Protein AF-A0A067CR88-F1 (afdb_monomer_lite)

Structure (mmCIF, N/CA/C/O backbone):
data_AF-A0A067CR88-F1
#
_entry.id   AF-A0A067CR88-F1
#
loop_
_atom_site.group_PDB
_atom_site.id
_atom_site.type_symbol
_atom_site.label_atom_id
_atom_site.label_alt_id
_atom_site.label_comp_id
_atom_site.label_asym_id
_atom_site.label_entity_id
_atom_site.label_seq_id
_atom_site.pdbx_PDB_ins_code
_atom_site.Cartn_x
_atom_site.Cartn_y
_atom_site.Cartn_z
_atom_site.occupancy
_atom_site.B_iso_or_equiv
_atom_site.auth_seq_id
_atom_site.auth_comp_id
_atom_site.auth_asym_id
_atom_site.auth_atom_id
_atom_site.pdbx_PDB_model_num
ATOM 1 N N . MET A 1 1 ? -15.399 19.786 8.538 1.00 82.38 1 MET A N 1
ATOM 2 C CA . MET A 1 1 ? -15.848 19.002 9.714 1.00 82.38 1 MET A CA 1
ATOM 3 C C . MET A 1 1 ? -14.745 18.060 10.204 1.00 82.38 1 MET A C 1
ATOM 5 O O . MET A 1 1 ? -14.072 17.466 9.376 1.00 82.38 1 MET A O 1
ATOM 9 N N . LYS A 1 2 ? -14.543 17.910 11.525 1.00 93.56 2 LYS A N 1
ATOM 10 C CA . LYS A 1 2 ? -13.594 16.933 12.103 1.00 93.56 2 LYS A CA 1
ATOM 11 C C . LYS A 1 2 ? -14.358 15.818 12.818 1.00 93.56 2 LYS A C 1
ATOM 13 O O . LYS A 1 2 ? -15.233 16.127 13.623 1.00 93.56 2 LYS A O 1
ATOM 18 N N . LEU A 1 3 ? -14.019 14.560 12.551 1.00 96.50 3 LEU A N 1
ATOM 19 C CA . LEU A 1 3 ? -14.626 13.385 13.176 1.00 96.50 3 LEU A CA 1
ATOM 20 C C . LEU A 1 3 ? -13.555 12.577 13.913 1.00 96.50 3 LEU A C 1
ATOM 22 O O . LEU A 1 3 ? -12.506 12.280 13.349 1.00 96.50 3 LEU A O 1
ATOM 26 N N . HIS A 1 4 ? -13.825 12.202 15.160 1.00 97.19 4 HIS A N 1
ATOM 27 C CA . HIS A 1 4 ? -12.929 11.371 15.958 1.00 97.19 4 HIS A CA 1
ATOM 28 C C . HIS A 1 4 ? -13.718 10.243 16.621 1.00 97.19 4 HIS A C 1
ATOM 30 O O . HIS A 1 4 ? -14.692 10.505 17.327 1.00 97.19 4 HIS A O 1
ATOM 36 N N . LEU A 1 5 ? -13.293 9.000 16.395 1.00 96.88 5 LEU A N 1
ATOM 37 C CA . LEU A 1 5 ? -13.849 7.807 17.028 1.00 96.88 5 LEU A CA 1
ATOM 38 C C . LEU A 1 5 ? -12.712 7.029 17.686 1.00 96.88 5 LEU A C 1
ATOM 40 O O . LEU A 1 5 ? -11.751 6.641 17.023 1.00 96.88 5 LEU A O 1
ATOM 44 N N . SER A 1 6 ? -12.831 6.767 18.982 1.00 97.38 6 SER A N 1
ATOM 45 C CA . SER A 1 6 ? -11.833 6.001 19.720 1.00 97.38 6 SER A CA 1
ATOM 46 C C . SER A 1 6 ? -12.465 5.001 20.677 1.00 97.38 6 SER A C 1
ATOM 48 O O . SER A 1 6 ? -13.531 5.224 21.250 1.00 97.38 6 SER A O 1
ATOM 50 N N . THR A 1 7 ? -11.797 3.865 20.832 1.00 95.12 7 THR A N 1
ATOM 51 C CA . THR A 1 7 ? -12.107 2.842 21.825 1.00 95.12 7 THR A CA 1
ATOM 52 C C . THR A 1 7 ? -10.810 2.229 22.336 1.00 95.12 7 THR A C 1
ATOM 54 O O . THR A 1 7 ? -9.860 2.038 21.580 1.00 95.12 7 THR A O 1
ATOM 57 N N . ASN A 1 8 ? -10.759 1.934 23.635 1.00 85.31 8 ASN A N 1
ATOM 58 C CA . ASN A 1 8 ? -9.546 1.420 24.275 1.00 85.31 8 ASN A CA 1
ATOM 59 C C . ASN A 1 8 ? -9.320 -0.062 23.961 1.00 85.31 8 ASN A C 1
ATOM 61 O O . ASN A 1 8 ? -8.198 -0.477 23.692 1.00 85.31 8 ASN A O 1
ATOM 65 N N . ASP A 1 9 ? -10.401 -0.841 23.978 1.00 85.31 9 ASP A N 1
ATOM 66 C CA . ASP A 1 9 ? -10.347 -2.305 23.912 1.00 85.31 9 ASP A CA 1
ATOM 67 C C . ASP A 1 9 ? -11.342 -2.897 22.905 1.00 85.31 9 ASP A C 1
ATOM 69 O O . ASP A 1 9 ? -11.508 -4.111 22.827 1.00 85.31 9 ASP A O 1
ATOM 73 N N . GLY A 1 10 ? -12.031 -2.036 22.152 1.00 91.75 10 GLY A N 1
ATOM 74 C CA . GLY A 1 10 ? -13.109 -2.430 21.257 1.00 91.75 10 GLY A CA 1
ATOM 75 C C . GLY A 1 10 ? -12.746 -2.413 19.777 1.00 91.75 10 GLY A C 1
ATOM 76 O O . GLY A 1 10 ? -11.608 -2.169 19.370 1.00 91.75 10 GLY A O 1
ATOM 77 N N . VAL A 1 11 ? -13.790 -2.637 18.984 1.00 95.94 11 VAL A N 1
ATOM 78 C CA . VAL A 1 11 ? -13.774 -2.616 17.523 1.00 95.94 11 VAL A CA 1
ATOM 79 C C . VAL A 1 11 ? -14.564 -1.403 17.045 1.00 95.94 11 VAL A C 1
ATOM 81 O O . VAL A 1 11 ? -15.662 -1.149 17.545 1.00 95.94 11 VAL A O 1
ATOM 84 N N . ILE A 1 12 ? -14.046 -0.676 16.058 1.00 98.00 12 ILE A N 1
ATOM 85 C CA . ILE A 1 12 ? -14.832 0.319 15.320 1.00 98.00 12 ILE A CA 1
ATOM 86 C C . ILE A 1 12 ? -15.346 -0.341 14.045 1.00 98.00 12 ILE A C 1
ATOM 88 O O . ILE A 1 12 ? -14.558 -0.750 13.194 1.00 98.00 12 ILE A O 1
ATOM 92 N N . ARG A 1 13 ? -16.673 -0.428 13.903 1.00 98.06 13 ARG A N 1
ATOM 93 C CA . ARG A 1 13 ? -17.331 -0.940 12.695 1.00 98.06 13 ARG A CA 1
ATOM 94 C C . ARG A 1 13 ? -18.117 0.159 12.005 1.00 98.06 13 ARG A C 1
ATOM 96 O O . ARG A 1 13 ? -19.051 0.715 12.578 1.00 98.06 13 ARG A O 1
ATOM 103 N N . VAL A 1 14 ? -17.768 0.436 10.755 1.00 97.12 14 VAL A N 1
ATOM 104 C CA . VAL A 1 14 ? -18.463 1.398 9.898 1.00 97.12 14 VAL A CA 1
ATOM 105 C C . VAL A 1 14 ? -18.965 0.668 8.667 1.00 97.12 14 VAL A C 1
ATOM 107 O O . VAL A 1 14 ? -18.225 0.383 7.728 1.00 97.12 14 VAL A O 1
ATOM 110 N N . HIS A 1 15 ? -20.267 0.403 8.651 1.00 95.50 15 HIS A N 1
ATOM 111 C CA . HIS A 1 15 ? -20.894 -0.389 7.596 1.00 95.50 15 HIS A CA 1
ATOM 112 C C . HIS A 1 15 ? -21.037 0.333 6.254 1.00 95.50 15 HIS A C 1
ATOM 114 O O . HIS A 1 15 ? -21.317 -0.329 5.253 1.00 95.50 15 HIS A O 1
ATOM 120 N N . ASN A 1 16 ? -20.892 1.662 6.206 1.00 95.00 16 ASN A N 1
ATOM 12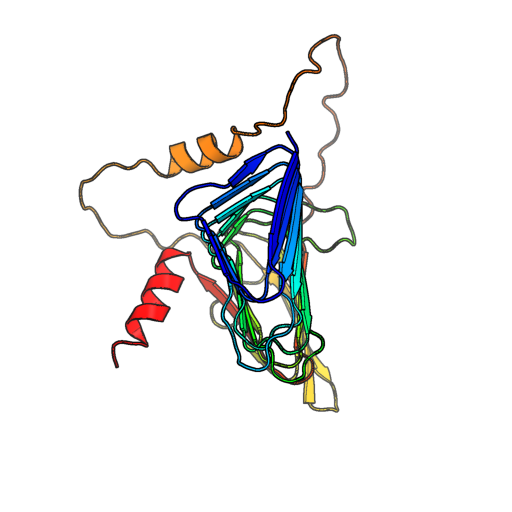1 C CA . ASN A 1 16 ? -21.125 2.414 4.975 1.00 95.00 16 ASN A CA 1
ATOM 122 C C . ASN A 1 16 ? -20.047 3.452 4.655 1.00 95.00 16 ASN A C 1
ATOM 124 O O . ASN A 1 16 ? -19.242 3.209 3.761 1.00 95.00 16 ASN A O 1
ATOM 128 N N . LEU A 1 17 ? -20.041 4.583 5.362 1.00 96.12 17 LEU A N 1
ATOM 129 C CA . LEU A 1 17 ? -19.188 5.729 5.059 1.00 96.12 17 LEU A CA 1
ATOM 130 C C . LEU A 1 17 ? -18.859 6.501 6.341 1.00 96.12 17 LEU A C 1
ATOM 132 O O . LEU A 1 17 ? -19.756 6.761 7.143 1.00 96.12 17 LEU A O 1
ATOM 136 N N . LEU A 1 18 ? -17.595 6.886 6.497 1.00 96.38 18 LEU A N 1
ATOM 137 C CA . LEU A 1 18 ? -17.185 8.008 7.337 1.00 96.38 18 LEU A CA 1
ATOM 138 C C . LEU A 1 18 ? -16.791 9.172 6.433 1.00 96.38 18 LEU A C 1
ATOM 140 O O . LEU A 1 18 ? -15.944 8.998 5.558 1.00 96.38 18 LEU A O 1
ATOM 144 N N . GLU A 1 19 ? -17.377 10.341 6.669 1.00 96.44 19 GLU A N 1
ATOM 145 C CA . GLU A 1 19 ? -17.137 11.543 5.874 1.00 96.44 19 GLU A CA 1
ATOM 146 C C . GLU A 1 19 ? -16.752 12.726 6.768 1.00 96.44 19 GLU A C 1
ATOM 148 O O . GLU A 1 19 ? -17.344 12.930 7.830 1.00 96.44 19 GLU A O 1
ATOM 153 N N . GLY A 1 20 ? -15.763 13.510 6.341 1.00 93.31 20 GLY A N 1
ATOM 154 C CA . GLY A 1 20 ? -15.391 14.784 6.959 1.00 93.31 20 GLY A CA 1
ATOM 155 C C . GLY A 1 20 ? -13.987 15.234 6.561 1.00 93.31 20 GLY A C 1
ATOM 156 O O . GLY A 1 20 ? -13.171 14.419 6.164 1.00 93.31 20 GLY A O 1
ATOM 157 N N . ASP A 1 21 ? -13.667 16.522 6.682 1.00 95.50 21 ASP A N 1
ATOM 158 C CA . ASP A 1 21 ? -12.357 17.073 6.294 1.00 95.50 21 ASP A CA 1
ATOM 159 C C . ASP A 1 21 ? -11.190 16.342 6.970 1.00 95.50 21 ASP A C 1
ATOM 161 O O . ASP A 1 21 ? -10.176 16.079 6.330 1.00 95.50 21 ASP A O 1
ATOM 165 N N . ALA A 1 22 ? -11.329 16.010 8.256 1.00 97.56 22 ALA A N 1
ATOM 166 C CA . ALA A 1 22 ? -10.347 15.219 8.989 1.00 97.56 22 ALA A CA 1
ATOM 167 C C . ALA A 1 22 ? -11.032 14.118 9.802 1.00 97.56 22 ALA A C 1
ATOM 169 O O . ALA A 1 22 ? -11.915 14.407 10.615 1.00 97.56 22 ALA A O 1
ATOM 170 N N . ILE A 1 23 ? -10.603 12.874 9.602 1.00 98.44 23 ILE A N 1
ATOM 171 C CA . ILE A 1 23 ? -11.096 11.688 10.303 1.00 98.44 23 ILE A CA 1
ATOM 172 C C . ILE A 1 23 ? -9.966 11.103 11.146 1.00 98.44 23 ILE A C 1
ATOM 174 O O . ILE A 1 23 ? -8.870 10.889 10.645 1.00 98.44 23 ILE A O 1
ATOM 178 N N . SER A 1 24 ? -10.242 10.817 12.416 1.00 98.38 24 SER A N 1
ATOM 179 C CA . SER A 1 24 ? -9.317 10.133 13.319 1.00 98.38 24 SER A CA 1
ATOM 180 C C . SER A 1 24 ? -9.984 8.900 13.928 1.00 9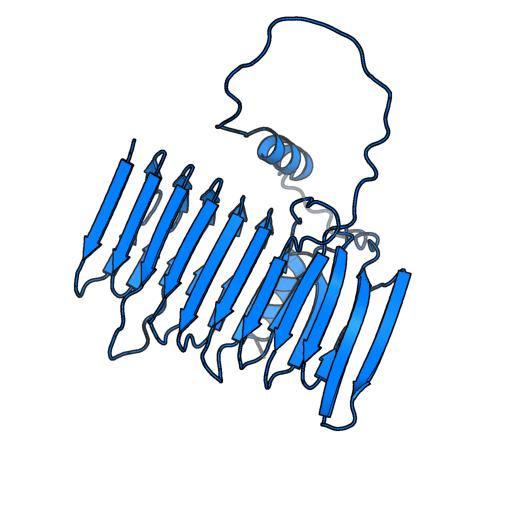8.38 24 SER A C 1
ATOM 182 O O . SER A 1 24 ? -11.054 9.013 14.532 1.00 98.38 24 SER A O 1
ATOM 184 N N . LEU A 1 25 ? -9.370 7.727 13.764 1.00 98.38 25 LEU A N 1
ATOM 185 C CA . LEU A 1 25 ? -9.858 6.448 14.288 1.00 98.38 25 LEU A CA 1
ATOM 186 C C . LEU A 1 25 ? -8.806 5.806 15.190 1.00 98.38 25 LEU A C 1
ATOM 188 O O . LEU A 1 25 ? -7.648 5.715 14.802 1.00 98.38 25 LEU A O 1
ATOM 192 N N . SER A 1 26 ? -9.199 5.309 16.365 1.00 98.00 26 SER A N 1
ATOM 193 C CA . SER A 1 26 ? -8.297 4.549 17.242 1.00 98.00 26 SER A CA 1
ATOM 194 C C . SER A 1 26 ? -9.005 3.363 17.894 1.00 98.00 26 SER A C 1
ATOM 196 O O . SER A 1 26 ? -9.938 3.562 18.669 1.00 98.00 26 SER A O 1
ATOM 198 N N . ALA A 1 27 ? -8.569 2.135 17.615 1.00 97.50 27 ALA A N 1
ATOM 199 C CA . ALA A 1 27 ? -9.167 0.910 18.162 1.00 97.50 27 ALA A CA 1
ATOM 200 C C . ALA A 1 27 ? -8.204 -0.283 18.073 1.00 97.50 27 ALA A C 1
ATOM 202 O O . ALA A 1 27 ? -7.219 -0.214 17.347 1.00 97.50 27 ALA A O 1
ATOM 203 N N . LYS A 1 28 ? -8.524 -1.408 18.729 1.00 96.12 28 LYS A N 1
ATOM 204 C CA . LYS A 1 28 ? -7.790 -2.677 18.527 1.00 96.12 28 LYS A CA 1
ATOM 205 C C . LYS A 1 28 ? -8.043 -3.296 17.157 1.00 96.12 28 LYS A C 1
ATOM 207 O O . LYS A 1 28 ? -7.223 -4.049 16.648 1.00 96.12 28 LYS A O 1
ATOM 212 N N . GLN A 1 29 ? -9.214 -3.015 16.598 1.00 97.06 29 GLN A N 1
ATOM 213 C CA . GLN A 1 29 ? -9.635 -3.509 15.300 1.00 97.06 29 GLN A CA 1
ATOM 214 C C . GLN A 1 29 ? -10.548 -2.473 14.646 1.00 97.06 29 GLN A C 1
ATOM 216 O O . GLN A 1 29 ? -11.429 -1.901 15.299 1.00 97.06 29 GLN A O 1
ATOM 221 N N . ILE A 1 30 ? -10.348 -2.232 13.355 1.00 98.12 30 ILE A N 1
ATOM 222 C CA . ILE A 1 30 ? -11.177 -1.315 12.577 1.00 98.12 30 ILE A CA 1
ATOM 223 C C . ILE A 1 30 ? -11.679 -2.049 11.341 1.00 98.12 30 ILE A C 1
ATOM 225 O O . ILE A 1 30 ? -10.899 -2.589 10.567 1.00 98.12 30 ILE A O 1
ATOM 229 N N . GLU A 1 31 ? -12.993 -2.049 11.148 1.00 98.31 31 GLU A N 1
ATOM 230 C CA . GLU A 1 31 ? -13.651 -2.546 9.943 1.00 98.31 31 GLU A CA 1
ATOM 231 C C . GLU A 1 31 ? -14.463 -1.393 9.352 1.00 98.31 31 GLU A C 1
ATOM 233 O O . GLU A 1 31 ? -15.561 -1.073 9.816 1.00 98.31 31 GLU A O 1
ATOM 238 N N . CYS A 1 32 ? -13.915 -0.723 8.344 1.00 98.19 32 CYS A N 1
ATOM 239 C CA . CYS A 1 32 ? -14.534 0.448 7.744 1.00 98.19 32 CYS A CA 1
ATOM 240 C C . CYS A 1 32 ? -14.795 0.221 6.261 1.00 98.19 32 CYS A C 1
ATOM 242 O O . CYS A 1 32 ? -13.878 -0.015 5.484 1.00 98.19 32 CYS A O 1
ATOM 244 N N . LYS A 1 33 ? -16.050 0.322 5.819 1.00 97.81 33 LYS A N 1
ATOM 245 C CA . LYS A 1 33 ? -16.363 0.115 4.403 1.00 97.81 33 LYS A CA 1
ATOM 246 C C . LYS A 1 33 ? -15.796 1.225 3.516 1.00 97.81 33 LYS A C 1
ATOM 248 O O . LYS A 1 33 ? -15.229 0.908 2.475 1.00 97.81 33 LYS A O 1
ATOM 253 N N . LYS A 1 34 ? -15.961 2.499 3.893 1.00 97.75 34 LYS A N 1
ATOM 254 C CA . LYS A 1 34 ? -15.449 3.650 3.131 1.00 97.75 34 LYS A CA 1
ATOM 255 C C . LYS A 1 34 ? -15.064 4.814 4.036 1.00 97.75 34 LYS A C 1
ATOM 257 O O . LYS A 1 34 ? -15.811 5.149 4.954 1.00 97.75 34 LYS A O 1
ATOM 262 N N . ILE A 1 35 ? -13.953 5.465 3.708 1.00 98.06 35 ILE A N 1
ATOM 263 C CA . ILE A 1 35 ? -13.532 6.751 4.275 1.00 98.06 35 ILE A CA 1
ATOM 264 C C . ILE A 1 35 ? -13.506 7.776 3.145 1.00 98.06 35 ILE A C 1
ATOM 266 O O . ILE A 1 35 ? -12.930 7.505 2.094 1.00 98.06 35 ILE A O 1
ATOM 270 N N . MET A 1 36 ? -14.117 8.937 3.367 1.00 97.94 36 MET A N 1
ATOM 271 C CA . MET A 1 36 ? -14.023 10.100 2.490 1.00 97.94 36 MET A CA 1
ATOM 272 C C . MET A 1 36 ? -13.577 11.301 3.320 1.00 97.94 36 MET A C 1
ATOM 274 O O . MET A 1 36 ? -14.334 11.809 4.147 1.00 97.94 36 MET A O 1
ATOM 278 N N . ALA A 1 37 ? -12.330 11.726 3.141 1.00 96.81 37 ALA A N 1
ATOM 279 C CA . ALA A 1 37 ? -11.760 12.819 3.919 1.00 96.81 37 ALA A CA 1
ATOM 280 C C . ALA A 1 37 ? -10.762 13.642 3.120 1.00 96.81 37 ALA A C 1
ATOM 282 O O . ALA A 1 37 ? -10.317 13.226 2.060 1.00 96.81 37 ALA A O 1
ATOM 283 N N . LYS A 1 38 ? -10.336 14.789 3.650 1.00 95.81 38 LYS A N 1
ATOM 284 C CA . LYS A 1 38 ? -9.066 15.370 3.198 1.00 95.81 38 LYS A CA 1
ATOM 285 C C . LYS A 1 38 ? -7.912 14.622 3.863 1.00 95.81 3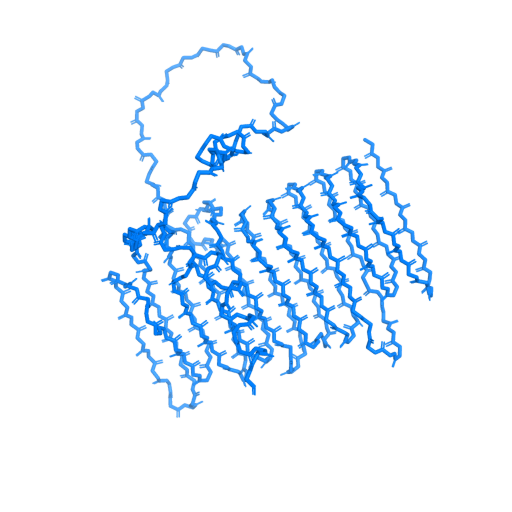8 LYS A C 1
ATOM 287 O O . LYS A 1 38 ? -6.996 14.174 3.185 1.00 95.81 38 LYS A O 1
ATOM 292 N N . PHE A 1 39 ? -8.021 14.426 5.175 1.00 97.75 39 PHE A N 1
ATOM 293 C CA . PHE A 1 39 ? -7.020 13.757 5.997 1.00 97.75 39 PHE A CA 1
ATOM 294 C C . PHE A 1 39 ? -7.641 12.619 6.806 1.00 97.75 39 PHE A C 1
ATOM 296 O O . PHE A 1 39 ? -8.681 12.806 7.440 1.00 97.75 39 PHE A O 1
ATOM 303 N N . ALA A 1 40 ? -6.993 11.458 6.825 1.00 98.44 40 ALA A N 1
ATOM 304 C CA . ALA A 1 40 ? -7.361 10.352 7.701 1.00 98.44 40 ALA A CA 1
ATOM 305 C C . ALA A 1 40 ? -6.163 9.918 8.554 1.00 98.44 40 ALA A C 1
ATOM 307 O O . ALA A 1 40 ? -5.087 9.666 8.026 1.00 98.44 40 ALA A O 1
ATOM 308 N N . ASP A 1 41 ? -6.361 9.818 9.862 1.00 98.56 41 ASP A N 1
ATOM 309 C CA . ASP A 1 41 ? -5.373 9.319 10.818 1.00 98.56 41 ASP A CA 1
ATOM 310 C C . ASP A 1 41 ? -5.955 8.102 11.541 1.00 98.56 41 ASP A C 1
ATOM 312 O O . ASP A 1 41 ? -7.001 8.177 12.193 1.00 98.56 41 ASP A O 1
ATOM 316 N N . VAL A 1 42 ? -5.321 6.951 11.373 1.00 98.44 42 VAL A N 1
ATOM 317 C CA . VAL A 1 42 ? -5.812 5.667 11.860 1.00 98.44 42 VAL A CA 1
ATOM 318 C C . VAL A 1 42 ? -4.762 5.048 12.764 1.00 98.44 42 VAL A C 1
ATOM 320 O O . VAL A 1 42 ? -3.639 4.792 12.347 1.00 98.44 42 VAL A O 1
ATOM 323 N N . LYS A 1 43 ? -5.158 4.723 13.993 1.00 98.12 43 LYS A N 1
ATOM 324 C CA . LYS A 1 43 ? -4.321 4.032 14.968 1.00 98.12 43 LYS A CA 1
ATOM 325 C C . LYS A 1 43 ? -4.927 2.685 15.349 1.00 98.12 43 LYS A C 1
ATOM 327 O O . LYS A 1 43 ? -5.940 2.621 16.045 1.00 98.12 43 LYS A O 1
ATOM 332 N N . ILE A 1 44 ? -4.285 1.604 14.927 1.00 96.94 44 ILE A N 1
ATOM 333 C CA . ILE A 1 44 ? -4.648 0.241 15.309 1.00 96.94 44 ILE A CA 1
ATOM 334 C C . ILE A 1 44 ? -3.764 -0.165 16.488 1.00 96.94 44 ILE A C 1
ATOM 336 O O . ILE A 1 44 ? -2.542 -0.269 16.376 1.00 96.94 44 ILE A O 1
ATOM 340 N N . THR A 1 45 ? -4.380 -0.324 17.655 1.00 94.56 45 THR A N 1
ATOM 341 C CA . THR A 1 45 ? -3.674 -0.583 18.910 1.00 94.56 45 THR A CA 1
ATOM 342 C C . THR A 1 45 ? -3.387 -2.065 19.111 1.00 94.56 45 THR A C 1
ATOM 344 O O . THR A 1 45 ? -4.021 -2.944 18.529 1.00 94.56 45 THR A O 1
ATOM 347 N N . LYS A 1 46 ? -2.408 -2.346 19.975 1.00 91.88 46 LYS A N 1
ATOM 348 C CA . LYS A 1 46 ? -1.939 -3.702 20.238 1.00 91.88 46 LYS A CA 1
ATOM 349 C C . LYS A 1 46 ? -3.057 -4.556 20.829 1.00 91.88 46 LYS A C 1
ATOM 351 O O . LYS A 1 46 ? -3.765 -4.146 21.751 1.00 91.88 46 LYS A O 1
ATOM 356 N N . SER A 1 47 ? -3.146 -5.787 20.346 1.00 89.81 47 SER A N 1
ATOM 357 C CA . SER A 1 47 ? -4.032 -6.820 20.866 1.00 89.81 47 SER A CA 1
ATOM 358 C C . SER A 1 47 ? -3.206 -8.058 21.236 1.00 89.81 47 SER A C 1
ATOM 360 O O . SER A 1 47 ? -2.237 -8.361 20.544 1.00 89.81 47 SER A O 1
ATOM 362 N N . PRO A 1 48 ? -3.549 -8.781 22.320 1.00 87.94 48 PRO A N 1
ATOM 363 C CA . PRO A 1 48 ? -2.897 -10.052 22.652 1.00 87.94 48 PRO A CA 1
ATOM 364 C C . PRO A 1 48 ? -3.213 -11.163 21.640 1.00 87.94 48 PRO A C 1
ATOM 366 O O . PRO A 1 48 ? -2.522 -12.174 21.599 1.00 87.94 48 PRO A O 1
ATOM 369 N N . VAL A 1 49 ? -4.269 -10.982 20.845 1.00 90.38 49 VAL A N 1
ATOM 370 C CA . VAL A 1 49 ? -4.680 -11.883 19.767 1.00 90.38 49 VAL A CA 1
ATOM 371 C C . VAL A 1 49 ? -4.524 -11.142 18.444 1.00 90.38 49 VAL A C 1
ATOM 373 O O . VAL A 1 49 ? -4.830 -9.949 18.383 1.00 90.38 49 VAL A O 1
ATOM 376 N N . ALA A 1 50 ? -4.090 -11.839 17.395 1.00 92.19 50 ALA A N 1
ATOM 377 C CA . ALA A 1 50 ? -4.057 -11.291 16.044 1.00 92.19 50 ALA A CA 1
ATOM 378 C C . ALA A 1 50 ? -5.477 -10.894 15.603 1.00 92.19 50 ALA A C 1
ATOM 380 O O . ALA A 1 50 ? -6.390 -11.722 15.612 1.00 92.19 50 ALA A O 1
ATOM 381 N N . LEU A 1 51 ? -5.667 -9.617 15.265 1.00 94.69 51 LEU A N 1
ATOM 382 C CA . LEU A 1 51 ? -6.947 -9.062 14.825 1.00 94.69 51 LEU A CA 1
ATOM 383 C C . LEU A 1 51 ? -6.766 -8.355 13.489 1.00 94.69 51 LEU A C 1
ATOM 385 O O . LEU A 1 51 ? -5.945 -7.447 13.368 1.00 94.69 51 LEU A O 1
ATOM 389 N N . ASP A 1 52 ? -7.577 -8.748 12.513 1.00 96.94 52 ASP A N 1
ATOM 390 C CA . ASP A 1 52 ? -7.529 -8.173 11.176 1.00 96.94 52 ASP A CA 1
ATOM 391 C C . ASP A 1 52 ? -8.296 -6.852 11.123 1.00 96.94 52 ASP A C 1
ATOM 393 O O . ASP A 1 52 ? -9.461 -6.774 11.525 1.00 96.94 52 ASP A O 1
ATOM 397 N N . SER A 1 53 ? -7.669 -5.823 10.558 1.00 98.06 53 SER A N 1
ATOM 398 C CA . SER A 1 53 ? -8.321 -4.548 10.261 1.00 98.06 53 SER A CA 1
ATOM 399 C C . SER A 1 53 ? -8.491 -4.366 8.761 1.00 98.06 53 SER A C 1
ATOM 401 O O . SER A 1 53 ? -7.660 -4.792 7.956 1.00 98.06 53 SER A O 1
ATOM 403 N N . SER A 1 54 ? -9.594 -3.736 8.367 1.00 98.31 54 SER A N 1
ATOM 404 C CA . SER A 1 54 ? -9.924 -3.552 6.961 1.00 98.31 54 SER A CA 1
ATOM 405 C C . SER A 1 54 ? -10.587 -2.216 6.652 1.00 98.31 54 SER A C 1
ATOM 407 O O . SER A 1 54 ? -11.421 -1.709 7.404 1.00 98.31 54 SER A O 1
ATOM 409 N N . PHE A 1 55 ? -10.236 -1.690 5.483 1.00 98.50 55 PHE A N 1
ATOM 410 C CA . PHE A 1 55 ? -10.785 -0.495 4.865 1.00 98.50 55 PHE A CA 1
ATOM 411 C C . PHE A 1 55 ? -11.237 -0.864 3.456 1.00 98.50 55 PHE A C 1
ATOM 413 O O . PHE A 1 55 ? -10.415 -1.232 2.628 1.00 98.50 55 PHE A O 1
ATOM 420 N N . GLY A 1 56 ? -12.533 -0.809 3.155 1.00 97.94 56 GLY A N 1
ATOM 421 C CA . GLY A 1 56 ? -13.030 -1.187 1.828 1.00 97.94 56 GLY A CA 1
ATOM 422 C C . GLY A 1 56 ? -12.548 -0.230 0.734 1.00 97.94 56 GLY A C 1
ATOM 423 O O . GLY A 1 56 ? -12.058 -0.677 -0.298 1.00 97.94 56 GLY A O 1
ATOM 424 N N . ALA A 1 57 ? -12.646 1.078 0.971 1.00 97.38 57 ALA A N 1
ATOM 425 C CA . ALA A 1 57 ? -12.043 2.107 0.129 1.00 97.38 57 ALA A CA 1
ATOM 426 C C . ALA A 1 57 ? -11.697 3.364 0.939 1.00 97.38 57 ALA A C 1
ATOM 428 O O . ALA A 1 57 ? -12.420 3.732 1.870 1.00 97.38 57 ALA A O 1
ATOM 429 N N . MET A 1 58 ? -10.622 4.043 0.559 1.00 98.25 58 MET A N 1
ATOM 430 C CA . MET A 1 58 ? -10.182 5.306 1.140 1.00 98.25 58 MET A CA 1
ATOM 431 C C . MET A 1 58 ? -10.084 6.345 0.024 1.00 98.25 58 MET A C 1
ATOM 433 O O . MET A 1 58 ? -9.293 6.195 -0.901 1.00 98.25 58 MET A O 1
ATOM 437 N N . TYR A 1 59 ? -10.919 7.375 0.102 1.00 97.50 59 TYR A N 1
ATOM 438 C CA . TYR A 1 59 ? -10.900 8.535 -0.785 1.00 97.50 59 TYR A CA 1
ATOM 439 C C . TYR A 1 59 ? -10.385 9.712 0.033 1.00 97.50 59 TYR A C 1
ATOM 441 O O . TYR A 1 59 ? -11.130 10.308 0.815 1.00 97.50 59 TYR A O 1
ATOM 449 N N . VAL A 1 60 ? -9.086 9.973 -0.068 1.00 96.12 60 VAL A N 1
ATOM 450 C CA . VAL A 1 60 ? -8.379 10.919 0.799 1.00 96.12 60 VAL A CA 1
ATOM 451 C C . VAL A 1 60 ? -7.418 11.783 -0.003 1.00 96.12 60 VAL A C 1
ATOM 453 O O . VAL A 1 60 ? -6.985 11.388 -1.075 1.00 96.12 60 VAL A O 1
ATOM 456 N N . ALA A 1 61 ? -7.040 12.955 0.506 1.00 94.81 61 ALA A N 1
ATOM 457 C CA . ALA A 1 61 ? -5.808 13.578 0.019 1.00 94.81 61 ALA A CA 1
ATOM 458 C C . ALA A 1 61 ? -4.602 12.844 0.624 1.00 94.81 61 ALA A C 1
ATOM 460 O O . ALA A 1 61 ? -3.676 12.469 -0.090 1.00 94.81 61 ALA A O 1
ATOM 461 N N . GLN A 1 62 ? -4.664 12.576 1.931 1.00 96.38 62 GLN A N 1
ATOM 462 C CA . GLN A 1 62 ? -3.647 11.830 2.661 1.00 96.38 62 GLN A CA 1
ATOM 463 C C . GLN A 1 62 ? -4.274 10.981 3.771 1.00 96.38 62 GLN A C 1
ATOM 465 O O . GLN A 1 62 ? -5.126 11.453 4.530 1.00 96.38 62 GLN A O 1
ATOM 470 N N . ALA A 1 63 ? -3.815 9.742 3.897 1.00 98.12 63 ALA A N 1
ATOM 471 C CA . ALA A 1 63 ? -4.091 8.868 5.022 1.00 98.12 63 ALA A CA 1
ATOM 472 C C . ALA A 1 63 ? -2.798 8.378 5.665 1.00 98.12 63 ALA A C 1
ATOM 474 O O . ALA A 1 63 ? -1.854 8.023 4.967 1.00 98.12 63 ALA A O 1
ATOM 475 N N . VAL A 1 64 ? -2.799 8.314 6.992 1.00 98.56 64 VAL A N 1
ATOM 476 C CA . VAL A 1 64 ? -1.754 7.675 7.788 1.00 98.56 64 VAL A CA 1
ATOM 477 C C . VAL A 1 64 ? -2.397 6.563 8.605 1.00 98.56 64 VAL A C 1
ATOM 479 O O . VAL A 1 64 ? -3.421 6.777 9.258 1.00 98.56 64 VAL A O 1
ATOM 482 N N . VAL A 1 65 ? -1.814 5.370 8.562 1.00 98.50 65 VAL A N 1
ATOM 483 C CA . VAL A 1 65 ? -2.243 4.209 9.339 1.00 98.50 65 VAL A CA 1
ATOM 484 C C . VAL A 1 65 ? -1.065 3.713 10.164 1.00 98.50 65 VAL A C 1
ATOM 486 O O . VAL A 1 65 ? -0.139 3.105 9.642 1.00 98.50 65 VAL A O 1
ATOM 489 N N . GLY A 1 66 ? -1.114 3.953 11.471 1.00 97.88 66 GLY A N 1
ATOM 490 C CA . GLY A 1 66 ? -0.207 3.348 12.438 1.00 97.88 66 GLY A CA 1
ATOM 491 C C . GLY A 1 66 ? -0.803 2.059 12.995 1.00 97.88 66 GLY A C 1
ATOM 492 O O . GLY A 1 66 ? -1.855 2.103 13.635 1.00 97.88 66 GLY A O 1
ATOM 493 N N . SER A 1 67 ? -0.138 0.923 12.804 1.00 95.75 67 SER A N 1
ATOM 494 C CA . SER A 1 67 ? -0.554 -0.374 13.339 1.00 95.75 67 SER A CA 1
ATOM 495 C C . SER A 1 67 ? 0.518 -0.970 14.241 1.00 95.75 67 SER A C 1
ATOM 497 O O . SER A 1 67 ? 1.682 -1.049 13.882 1.00 95.75 67 SER A O 1
ATOM 499 N N . VAL A 1 68 ? 0.117 -1.430 15.420 1.00 92.25 68 VAL A N 1
ATOM 500 C CA . VAL A 1 68 ? 0.948 -2.288 16.289 1.00 92.25 68 VAL A CA 1
ATOM 501 C C . VAL A 1 68 ? 0.215 -3.596 16.616 1.00 92.25 68 VAL A C 1
ATOM 503 O O . VAL A 1 68 ? 0.404 -4.196 17.678 1.00 92.25 68 VAL A O 1
ATOM 506 N N . ALA A 1 69 ? -0.721 -3.981 15.746 1.00 83.81 69 ALA A N 1
ATOM 507 C CA . ALA A 1 69 ? -1.465 -5.228 15.828 1.00 83.81 69 ALA A CA 1
ATOM 508 C C . ALA A 1 69 ? -0.828 -6.286 14.924 1.00 83.81 69 ALA A C 1
ATOM 510 O O . ALA A 1 69 ? -0.420 -5.987 13.810 1.00 83.81 69 ALA A O 1
ATOM 511 N N . THR A 1 70 ? -0.837 -7.536 15.386 1.00 87.06 70 THR A N 1
ATOM 512 C CA . THR A 1 70 ? -0.186 -8.664 14.702 1.00 87.06 70 THR A CA 1
ATOM 513 C C . THR A 1 70 ? -1.055 -9.346 13.638 1.00 87.06 70 THR A C 1
ATOM 515 O O . THR A 1 70 ? -0.675 -10.361 13.062 1.00 87.06 70 THR A O 1
ATOM 518 N N . GLY A 1 71 ? -2.271 -8.845 13.402 1.00 94.69 71 GLY A N 1
ATOM 519 C CA . GLY A 1 71 ? -3.163 -9.362 12.361 1.00 94.69 71 GLY A CA 1
ATOM 520 C C . GLY A 1 71 ? -2.816 -8.832 10.971 1.00 94.69 71 GLY A C 1
ATOM 521 O O . GLY A 1 71 ? -1.760 -8.236 10.758 1.00 94.69 71 GLY A O 1
ATOM 522 N N . ALA A 1 72 ? -3.717 -9.050 10.018 1.00 97.25 72 ALA A N 1
ATOM 523 C CA . ALA A 1 72 ? -3.598 -8.476 8.687 1.00 97.25 72 ALA A CA 1
ATOM 524 C C . ALA A 1 72 ? -4.243 -7.084 8.609 1.00 97.25 72 ALA A C 1
ATOM 526 O O . ALA A 1 72 ? -5.305 -6.831 9.187 1.00 97.25 72 ALA A O 1
ATOM 527 N N . LEU A 1 73 ? -3.648 -6.197 7.816 1.00 98.06 73 LEU A N 1
ATOM 528 C CA . LEU A 1 73 ? -4.204 -4.897 7.457 1.00 98.06 73 LEU A CA 1
ATOM 529 C C . LEU A 1 73 ? -4.578 -4.899 5.976 1.00 98.06 73 LEU A C 1
ATOM 531 O O . LEU A 1 73 ? -3.740 -5.140 5.112 1.00 98.06 73 LEU A O 1
ATOM 535 N N . ARG A 1 74 ? -5.850 -4.631 5.665 1.00 98.44 74 ARG A N 1
ATOM 536 C CA . ARG A 1 74 ? -6.350 -4.659 4.283 1.00 98.44 74 ARG A CA 1
ATOM 537 C C . ARG A 1 74 ? -6.977 -3.339 3.888 1.00 98.44 74 ARG A C 1
ATOM 539 O O . ARG A 1 74 ? -7.953 -2.918 4.496 1.00 98.44 74 ARG A O 1
ATOM 546 N N . VAL A 1 75 ? -6.494 -2.739 2.814 1.00 98.44 75 VAL A N 1
ATOM 547 C CA . VAL A 1 75 ? -7.129 -1.603 2.149 1.00 98.44 75 VAL A CA 1
ATOM 548 C C . VAL A 1 75 ? -7.583 -2.075 0.776 1.00 98.44 75 VAL A C 1
ATOM 550 O O . VAL A 1 75 ? -6.781 -2.544 -0.018 1.00 98.44 75 VAL A O 1
ATOM 553 N N . GLY A 1 76 ? -8.879 -2.025 0.487 1.00 97.31 76 GLY A N 1
ATOM 554 C CA . GLY A 1 76 ? -9.415 -2.495 -0.787 1.00 97.31 76 GLY A CA 1
ATOM 555 C C . GLY A 1 76 ? -9.000 -1.588 -1.940 1.00 97.31 76 GLY A C 1
ATOM 556 O O . GLY A 1 76 ? -8.481 -2.079 -2.935 1.00 97.31 76 GLY A O 1
ATOM 557 N N . ASN A 1 77 ? -9.196 -0.279 -1.793 1.00 95.62 77 ASN A N 1
ATOM 558 C CA . ASN A 1 77 ? -8.809 0.713 -2.790 1.00 95.62 77 ASN A CA 1
ATOM 559 C C . ASN A 1 77 ? -8.394 2.030 -2.119 1.00 95.62 77 ASN A C 1
ATOM 561 O O . ASN A 1 77 ? -9.080 2.479 -1.199 1.00 95.62 77 ASN A O 1
ATOM 565 N N . ILE A 1 78 ? -7.321 2.655 -2.594 1.00 97.06 78 ILE A N 1
ATOM 566 C CA . ILE A 1 78 ? -6.889 3.994 -2.186 1.00 97.06 78 ILE A CA 1
ATOM 567 C C . ILE A 1 78 ? -6.911 4.936 -3.391 1.00 97.06 78 ILE A C 1
ATOM 569 O O . ILE A 1 78 ? -6.275 4.676 -4.408 1.00 97.06 78 ILE A O 1
ATOM 573 N N . HIS A 1 79 ? -7.622 6.051 -3.242 1.00 95.69 79 HIS A N 1
ATOM 574 C CA . HIS A 1 79 ? -7.478 7.234 -4.083 1.00 95.69 79 HIS A CA 1
ATOM 575 C C . HIS A 1 79 ? -6.842 8.334 -3.236 1.00 95.69 79 HIS A C 1
ATOM 577 O O . HIS A 1 79 ? -7.472 8.782 -2.274 1.00 95.69 79 HIS A O 1
ATOM 583 N N . GLY A 1 80 ? -5.615 8.730 -3.579 1.00 94.19 80 GLY A N 1
ATOM 584 C CA . GLY A 1 80 ? -4.802 9.677 -2.808 1.00 94.19 80 GLY A CA 1
ATOM 585 C C . GLY A 1 80 ? -3.488 9.087 -2.301 1.00 94.19 80 GLY A C 1
ATOM 586 O O . GLY A 1 80 ? -2.985 8.114 -2.859 1.00 94.19 80 GLY A O 1
ATOM 587 N N . ALA A 1 81 ? -2.929 9.685 -1.249 1.00 95.81 81 ALA A N 1
ATOM 588 C CA . ALA A 1 81 ? -1.716 9.198 -0.594 1.00 95.81 81 ALA A CA 1
ATOM 589 C C . ALA A 1 81 ? -2.047 8.342 0.637 1.00 95.81 81 ALA A C 1
ATOM 591 O O . ALA A 1 81 ? -2.864 8.748 1.468 1.00 95.81 81 ALA A O 1
ATOM 592 N N . LEU A 1 82 ? -1.389 7.193 0.786 1.00 98.31 82 LEU A N 1
ATOM 593 C CA . LEU A 1 82 ? -1.499 6.324 1.960 1.00 98.31 82 LEU A CA 1
ATOM 594 C C . LEU A 1 82 ? -0.112 5.999 2.518 1.00 98.31 82 LEU A C 1
ATOM 596 O O . LEU A 1 82 ? 0.723 5.459 1.805 1.00 98.31 82 LEU A O 1
ATOM 600 N N . ASP A 1 83 ? 0.101 6.305 3.793 1.00 98.31 83 ASP A N 1
ATOM 601 C CA . ASP A 1 83 ? 1.289 5.946 4.569 1.00 98.31 83 ASP A CA 1
ATOM 602 C C . ASP A 1 83 ? 0.884 4.936 5.649 1.00 98.31 83 ASP A C 1
ATOM 604 O O . ASP A 1 83 ? 0.050 5.232 6.509 1.00 98.31 83 ASP A O 1
ATOM 608 N N . ILE A 1 84 ? 1.421 3.722 5.577 1.00 98.56 84 ILE A N 1
ATOM 609 C CA . ILE A 1 84 ? 1.222 2.667 6.565 1.00 98.56 84 ILE A CA 1
ATOM 610 C C . ILE A 1 84 ? 2.538 2.448 7.300 1.00 98.56 84 ILE A C 1
ATOM 612 O O . ILE A 1 84 ? 3.528 2.034 6.703 1.00 98.56 84 ILE A O 1
ATOM 616 N N . LYS A 1 85 ? 2.500 2.617 8.620 1.00 98.12 85 LYS A N 1
ATOM 617 C CA . LYS A 1 85 ? 3.579 2.225 9.527 1.00 98.12 85 LYS A CA 1
ATOM 618 C C . LYS A 1 85 ? 3.079 1.135 10.440 1.00 98.12 85 LYS A C 1
ATOM 620 O O . LYS A 1 85 ? 2.115 1.336 11.181 1.00 98.12 85 LYS A O 1
ATOM 625 N N . SER A 1 86 ? 3.716 -0.017 10.375 1.00 96.62 86 SER A N 1
ATOM 626 C CA . SER A 1 86 ? 3.265 -1.220 11.047 1.00 96.62 86 SER A CA 1
ATOM 627 C C . SER A 1 86 ? 4.388 -1.876 11.846 1.00 96.62 86 SER A C 1
ATOM 629 O O . SER A 1 86 ? 5.574 -1.675 11.588 1.00 96.62 86 SER A O 1
ATOM 631 N N . GLN A 1 87 ? 3.999 -2.642 12.857 1.00 93.56 87 GLN A N 1
ATOM 632 C CA . GLN A 1 87 ? 4.889 -3.492 13.627 1.00 93.56 87 GLN A CA 1
ATOM 633 C C . GLN A 1 87 ? 4.272 -4.884 13.733 1.00 93.56 87 GLN A C 1
ATOM 635 O O . GLN A 1 87 ? 3.210 -5.040 14.345 1.00 93.56 87 GLN A O 1
ATOM 640 N N . ASP A 1 88 ? 4.984 -5.876 13.196 1.00 90.81 88 ASP A N 1
ATOM 641 C CA . ASP A 1 88 ? 4.655 -7.300 13.282 1.00 90.81 88 ASP A CA 1
ATOM 642 C C . ASP A 1 88 ? 3.314 -7.671 12.627 1.00 90.81 88 ASP A C 1
ATOM 644 O O . ASP A 1 88 ? 2.658 -8.626 13.059 1.00 90.81 88 ASP A O 1
ATOM 648 N N . ALA A 1 89 ? 2.872 -6.935 11.598 1.00 95.00 89 ALA A N 1
ATOM 649 C CA . ALA A 1 89 ? 1.709 -7.370 10.829 1.00 95.00 89 ALA A CA 1
ATOM 650 C C . ALA A 1 89 ? 2.014 -8.697 10.124 1.00 95.00 89 ALA A C 1
ATOM 652 O O . ALA A 1 89 ? 3.133 -8.966 9.703 1.00 95.00 89 ALA A O 1
ATOM 653 N N . THR A 1 90 ? 0.994 -9.535 9.965 1.00 95.75 90 THR A N 1
ATOM 654 C CA . THR A 1 90 ? 1.143 -10.775 9.178 1.00 95.75 90 THR A CA 1
ATOM 655 C C . THR A 1 90 ? 1.060 -10.510 7.682 1.00 95.75 90 THR A C 1
ATOM 657 O O . THR A 1 90 ? 1.687 -11.205 6.892 1.00 95.75 90 THR A O 1
ATOM 660 N N . LEU A 1 91 ? 0.249 -9.530 7.281 1.00 97.56 91 LEU A N 1
ATOM 661 C CA . LEU A 1 91 ? 0.056 -9.155 5.886 1.00 97.56 91 LEU A CA 1
ATOM 662 C C . LEU A 1 91 ? -0.485 -7.732 5.796 1.00 97.56 91 LEU A C 1
ATOM 664 O O . LEU A 1 91 ? -1.518 -7.424 6.399 1.00 97.56 91 LEU A O 1
ATOM 668 N N . ILE A 1 92 ? 0.134 -6.906 4.962 1.00 98.44 92 ILE A N 1
ATOM 669 C CA . ILE A 1 92 ? -0.400 -5.617 4.531 1.00 98.44 92 ILE A CA 1
ATOM 670 C C . ILE A 1 92 ? -0.821 -5.743 3.068 1.00 98.44 92 ILE A C 1
ATOM 672 O O . ILE A 1 92 ? -0.010 -5.966 2.176 1.00 98.44 92 ILE A O 1
ATOM 676 N N . GLN A 1 93 ? -2.120 -5.619 2.812 1.00 98.38 93 GLN A N 1
ATOM 677 C CA . GLN A 1 93 ? -2.676 -5.741 1.470 1.00 98.38 93 GLN A CA 1
ATOM 678 C C . GLN A 1 93 ? -3.322 -4.434 1.025 1.00 98.38 93 GLN A C 1
ATOM 680 O O . GLN A 1 93 ? -4.245 -3.956 1.686 1.00 98.38 93 GLN A O 1
ATOM 685 N N . VAL A 1 94 ? -2.927 -3.929 -0.144 1.00 98.12 94 VAL A N 1
ATOM 686 C CA . VAL A 1 94 ? -3.606 -2.825 -0.829 1.00 98.12 94 VAL A CA 1
ATOM 687 C C . VAL A 1 94 ? -4.119 -3.319 -2.176 1.00 98.12 94 VAL A C 1
ATOM 689 O O . VAL A 1 94 ? -3.364 -3.581 -3.108 1.00 98.12 94 VAL A O 1
ATOM 692 N N . GLY A 1 95 ? -5.434 -3.511 -2.255 1.00 95.31 95 GLY A N 1
ATOM 693 C CA . GLY A 1 95 ? -6.089 -4.133 -3.398 1.00 95.31 95 GLY A CA 1
ATOM 694 C C . GLY A 1 95 ? -5.990 -3.308 -4.674 1.00 95.31 95 GLY A C 1
ATOM 695 O O . GLY A 1 95 ? -5.888 -3.898 -5.733 1.00 95.31 95 GLY A O 1
ATOM 696 N N . SER A 1 96 ? -5.990 -1.984 -4.584 1.00 94.94 96 SER A N 1
ATOM 697 C CA . SER A 1 96 ? -5.849 -1.078 -5.722 1.00 94.94 96 SER A CA 1
ATOM 698 C C . SER A 1 96 ? -5.289 0.251 -5.237 1.00 94.94 96 SER A C 1
ATOM 700 O O . SER A 1 96 ? -5.797 0.817 -4.264 1.00 94.94 96 SER A O 1
ATOM 702 N N . VAL A 1 97 ? -4.259 0.740 -5.919 1.00 96.38 97 VAL A N 1
ATOM 703 C CA . VAL A 1 97 ? -3.630 2.036 -5.679 1.00 96.38 97 VAL A CA 1
ATOM 704 C C . VAL A 1 97 ? -3.892 2.946 -6.868 1.00 96.38 97 VAL A C 1
ATOM 706 O O . VAL A 1 97 ? -3.515 2.637 -7.998 1.00 96.38 97 VAL A O 1
ATOM 709 N N . ASN A 1 98 ? -4.515 4.086 -6.583 1.00 94.50 98 ASN A N 1
ATOM 710 C CA . ASN A 1 98 ? -4.676 5.210 -7.489 1.00 94.50 98 ASN A CA 1
ATOM 711 C C . ASN A 1 98 ? -4.107 6.466 -6.804 1.00 94.50 98 ASN A C 1
ATOM 713 O O . ASN A 1 98 ? -4.832 7.257 -6.194 1.00 94.50 98 ASN A O 1
ATOM 717 N N . GLY A 1 99 ? -2.778 6.589 -6.812 1.00 93.00 99 GLY A N 1
ATOM 718 C CA . GLY A 1 99 ? -2.067 7.639 -6.081 1.00 93.00 99 GLY A CA 1
ATOM 719 C C . GLY A 1 99 ? -0.685 7.199 -5.603 1.00 93.00 99 GLY A C 1
ATOM 720 O O . GLY A 1 99 ? 0.053 6.582 -6.370 1.00 93.00 99 GLY A O 1
ATOM 721 N N . SER A 1 100 ? -0.325 7.549 -4.366 1.00 95.12 100 SER A N 1
ATOM 722 C CA . SER A 1 100 ? 0.970 7.210 -3.760 1.00 95.12 100 SER A CA 1
ATOM 723 C C . SER A 1 100 ? 0.810 6.301 -2.546 1.00 95.12 100 SER A C 1
ATOM 725 O O . SER A 1 100 ? -0.208 6.332 -1.848 1.00 95.12 100 SER A O 1
ATOM 727 N N . LEU A 1 101 ? 1.822 5.469 -2.304 1.00 97.88 101 LEU A N 1
ATOM 728 C CA . LEU A 1 101 ? 1.777 4.457 -1.254 1.00 97.88 101 LEU A CA 1
ATOM 729 C C . LEU A 1 101 ? 3.133 4.306 -0.566 1.00 97.88 101 LEU A C 1
ATOM 731 O O . LEU A 1 101 ? 4.104 3.911 -1.202 1.00 97.88 101 LEU A O 1
ATOM 735 N N . ALA A 1 102 ? 3.171 4.536 0.740 1.00 98.19 102 ALA A N 1
ATOM 736 C CA . ALA A 1 102 ? 4.287 4.173 1.599 1.00 98.19 102 ALA A CA 1
ATOM 737 C C . ALA A 1 102 ? 3.845 3.058 2.557 1.00 98.19 102 ALA A C 1
ATOM 739 O O . ALA A 1 102 ? 2.798 3.173 3.194 1.00 98.19 102 ALA A O 1
ATOM 740 N N . ILE A 1 103 ? 4.612 1.973 2.637 1.00 98.38 103 ILE A N 1
ATOM 741 C CA . ILE A 1 103 ? 4.407 0.889 3.601 1.00 98.38 103 ILE A CA 1
ATOM 742 C C . ILE A 1 103 ? 5.748 0.568 4.248 1.00 98.38 103 ILE A C 1
ATOM 744 O O . ILE A 1 103 ? 6.695 0.206 3.559 1.00 98.38 103 ILE A O 1
ATOM 748 N N . GLU A 1 104 ? 5.795 0.636 5.570 1.00 98.06 104 GLU A N 1
ATOM 749 C CA . GLU A 1 104 ? 6.928 0.200 6.378 1.00 98.06 104 GLU A CA 1
ATOM 750 C C . GLU A 1 104 ? 6.407 -0.728 7.480 1.00 98.06 104 GLU A C 1
ATOM 752 O O . GLU A 1 104 ? 5.605 -0.309 8.321 1.00 98.06 104 GLU A O 1
ATOM 757 N N . ASP A 1 105 ? 6.845 -1.987 7.482 1.00 97.25 105 ASP A N 1
ATOM 758 C CA . ASP A 1 105 ? 6.681 -2.891 8.621 1.00 97.25 105 ASP A CA 1
ATOM 759 C C . ASP A 1 105 ? 8.052 -3.295 9.168 1.00 97.25 105 ASP A C 1
ATOM 761 O O . ASP A 1 105 ? 8.921 -3.748 8.423 1.00 97.25 105 ASP A O 1
ATOM 765 N N . VAL A 1 106 ? 8.242 -3.109 10.476 1.00 92.69 106 VAL A N 1
ATOM 766 C CA . VAL A 1 106 ? 9.513 -3.404 11.163 1.00 92.69 106 VAL A CA 1
ATOM 767 C C . VAL A 1 106 ? 9.623 -4.848 11.671 1.00 92.69 106 VAL A C 1
ATOM 769 O O . VAL A 1 106 ? 10.589 -5.173 12.356 1.00 92.69 106 VAL A O 1
ATOM 772 N N . GLY A 1 107 ? 8.627 -5.695 11.407 1.00 87.06 107 GLY A N 1
ATOM 773 C CA . GLY A 1 107 ? 8.618 -7.105 11.782 1.00 87.06 107 GLY A CA 1
ATOM 774 C C . GLY A 1 107 ? 9.242 -8.010 10.717 1.00 87.06 107 GLY A C 1
ATOM 775 O O . GLY A 1 107 ? 9.251 -7.709 9.523 1.00 87.06 107 GLY A O 1
ATOM 776 N N . ASP A 1 108 ? 9.711 -9.177 11.156 1.00 85.94 108 ASP A N 1
ATOM 777 C CA . ASP A 1 108 ? 10.514 -10.082 10.319 1.00 85.94 108 ASP A CA 1
ATOM 778 C C . ASP A 1 108 ? 9.695 -10.870 9.279 1.00 85.94 108 ASP A C 1
ATOM 780 O O . ASP A 1 108 ? 10.253 -11.407 8.332 1.00 85.94 108 ASP A O 1
ATOM 784 N N . ASN A 1 109 ? 8.372 -10.977 9.445 1.00 88.94 109 ASN A N 1
ATOM 785 C CA . ASN A 1 109 ? 7.535 -11.903 8.663 1.00 88.94 109 ASN A CA 1
ATOM 786 C C . ASN A 1 109 ? 6.308 -11.236 8.022 1.00 88.94 109 ASN A C 1
ATOM 788 O O . ASN A 1 109 ? 5.336 -11.920 7.701 1.00 88.94 109 ASN A O 1
ATOM 792 N N . CYS A 1 110 ? 6.307 -9.910 7.890 1.00 96.25 110 CYS A N 1
ATOM 793 C CA . CYS A 1 110 ? 5.199 -9.207 7.254 1.00 96.25 110 CYS A CA 1
ATOM 794 C C . CYS A 1 110 ? 5.269 -9.363 5.736 1.00 96.25 110 CYS A C 1
ATOM 796 O O . CYS A 1 110 ? 6.258 -8.960 5.128 1.00 96.25 110 CYS A O 1
ATOM 798 N N . ASP A 1 111 ? 4.214 -9.909 5.133 1.00 97.88 111 ASP A N 1
ATOM 799 C CA . ASP A 1 111 ? 4.055 -9.919 3.680 1.00 97.88 111 ASP A CA 1
ATOM 800 C C . ASP A 1 111 ? 3.346 -8.642 3.197 1.00 97.88 111 ASP A C 1
ATOM 802 O O . ASP A 1 111 ? 2.425 -8.134 3.845 1.00 97.88 111 ASP A O 1
ATOM 806 N N . ILE A 1 112 ? 3.708 -8.153 2.013 1.00 98.50 112 ILE A N 1
ATOM 807 C CA . ILE A 1 112 ? 3.047 -7.037 1.329 1.00 98.50 112 ILE A CA 1
ATOM 808 C C . ILE A 1 112 ? 2.441 -7.532 0.006 1.00 98.50 112 ILE A C 1
ATOM 810 O O . ILE A 1 112 ? 3.123 -8.132 -0.817 1.00 98.50 112 ILE A O 1
ATOM 814 N N . ASP A 1 113 ? 1.157 -7.251 -0.239 1.00 98.12 113 ASP A N 1
ATOM 815 C CA . ASP A 1 113 ? 0.470 -7.525 -1.519 1.00 98.12 113 ASP A CA 1
ATOM 816 C C . ASP A 1 113 ? -0.202 -6.252 -2.039 1.00 98.12 113 ASP A C 1
ATOM 818 O O . ASP A 1 113 ? -1.185 -5.777 -1.461 1.00 98.12 113 ASP A O 1
ATOM 822 N N . VAL A 1 114 ? 0.304 -5.709 -3.148 1.00 97.88 114 VAL A N 1
ATOM 823 C CA . VAL A 1 114 ? -0.148 -4.428 -3.705 1.00 97.88 114 VAL A CA 1
ATOM 824 C C . VAL A 1 114 ? -0.498 -4.547 -5.187 1.00 97.88 114 VAL A C 1
ATOM 826 O O . VAL A 1 114 ? 0.121 -5.285 -5.962 1.00 97.88 114 VAL A O 1
ATOM 829 N N . HIS A 1 115 ? -1.542 -3.828 -5.599 1.00 97.00 115 HIS A N 1
ATOM 830 C CA . HIS A 1 115 ? -1.844 -3.577 -7.006 1.00 97.00 115 HIS A CA 1
ATOM 831 C C . HIS A 1 115 ? -1.863 -2.083 -7.315 1.00 97.00 115 HIS A C 1
ATOM 833 O O . HIS A 1 115 ? -2.512 -1.329 -6.593 1.00 97.00 115 HIS A O 1
ATOM 839 N N . TYR A 1 116 ? -1.225 -1.674 -8.407 1.00 95.94 116 TYR A N 1
ATOM 840 C CA . TYR A 1 116 ? -1.247 -0.298 -8.892 1.00 95.94 116 TYR A CA 1
ATOM 841 C C . TYR A 1 116 ? -2.108 -0.183 -10.149 1.00 95.94 116 TYR A C 1
ATOM 843 O O . TYR A 1 116 ? -1.722 -0.680 -11.207 1.00 95.94 116 TYR A O 1
ATOM 851 N N . ASP A 1 117 ? -3.230 0.529 -10.033 1.00 92.88 117 ASP A N 1
ATOM 852 C CA . ASP A 1 117 ? -4.060 0.946 -11.171 1.00 92.88 117 ASP A CA 1
ATOM 853 C C . ASP A 1 117 ? -3.472 2.206 -11.828 1.00 92.88 117 ASP A C 1
ATOM 855 O O . ASP A 1 117 ? -3.544 2.396 -13.045 1.00 92.88 117 ASP A O 1
ATOM 859 N N . SER A 1 118 ? -2.905 3.095 -11.006 1.00 90.69 118 SER A N 1
ATOM 860 C CA . SER A 1 118 ? -2.155 4.275 -11.434 1.00 90.69 118 SER A CA 1
ATOM 861 C C . SER A 1 118 ? -1.257 4.803 -10.317 1.00 90.69 118 SER A C 1
ATOM 863 O O . SER A 1 118 ? -1.543 4.634 -9.131 1.00 90.69 118 SER A O 1
ATOM 865 N N . LEU A 1 119 ? -0.206 5.522 -10.701 1.00 89.62 119 LEU A N 1
ATOM 866 C CA . LEU A 1 119 ? 0.738 6.154 -9.783 1.00 89.62 119 LEU A CA 1
ATOM 867 C C . LEU A 1 119 ? 0.592 7.674 -9.815 1.00 89.62 119 LEU A C 1
ATOM 869 O O . LEU A 1 119 ? 0.303 8.257 -10.863 1.00 89.62 119 LEU A O 1
ATOM 873 N N . HIS A 1 120 ? 0.815 8.314 -8.670 1.00 86.19 120 HIS A N 1
ATOM 874 C CA . HIS A 1 120 ? 0.992 9.763 -8.621 1.00 86.19 120 HIS A CA 1
ATOM 875 C C . HIS A 1 120 ? 2.290 10.135 -9.348 1.00 86.19 120 HIS A C 1
ATOM 877 O O . HIS A 1 120 ? 3.319 9.495 -9.143 1.00 86.19 120 HIS A O 1
ATOM 883 N N . GLN A 1 121 ? 2.248 11.175 -10.178 1.00 81.69 121 GLN A N 1
ATOM 884 C CA . GLN A 1 121 ? 3.464 11.827 -10.659 1.00 81.69 121 GLN A CA 1
ATOM 885 C C . GLN A 1 121 ? 4.162 12.519 -9.486 1.00 81.69 121 GLN A C 1
ATOM 887 O O . GLN A 1 121 ? 3.531 13.254 -8.728 1.00 81.69 121 GLN A O 1
ATOM 892 N N . VAL A 1 122 ? 5.451 12.261 -9.338 1.00 77.25 122 VAL A N 1
ATOM 893 C CA . VAL A 1 122 ? 6.312 12.844 -8.307 1.00 77.25 122 VAL A CA 1
ATOM 894 C C . VAL A 1 122 ? 7.471 13.557 -8.989 1.00 77.25 122 VAL A C 1
ATOM 896 O O . VAL A 1 122 ? 7.709 13.318 -10.172 1.00 77.25 122 VAL A O 1
ATOM 899 N N . ALA A 1 123 ? 8.133 14.458 -8.267 1.00 73.06 123 ALA A N 1
AT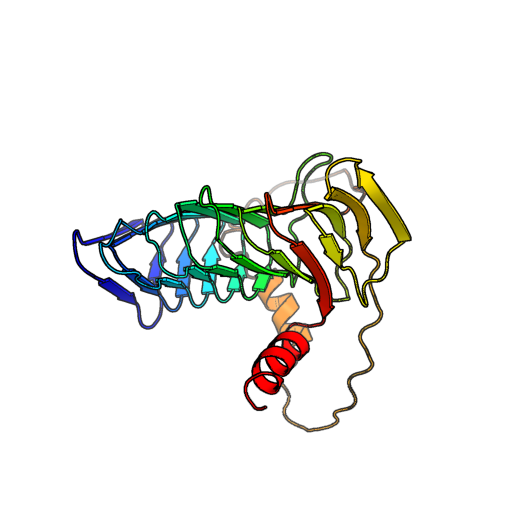OM 900 C CA . ALA A 1 123 ? 9.300 15.154 -8.794 1.00 73.06 123 ALA A CA 1
ATOM 901 C C . ALA A 1 123 ? 10.503 14.205 -8.931 1.00 73.06 123 ALA A C 1
ATOM 903 O O . ALA A 1 123 ? 10.569 13.162 -8.276 1.00 73.06 123 ALA A O 1
ATOM 904 N N . GLU A 1 124 ? 11.474 14.598 -9.752 1.00 65.69 124 GLU A N 1
ATOM 905 C CA . GLU A 1 124 ? 12.720 13.866 -9.956 1.00 65.69 124 GLU A CA 1
ATOM 906 C C . GLU A 1 124 ? 13.405 13.513 -8.623 1.00 65.69 124 GLU A C 1
ATOM 908 O O . GLU A 1 124 ? 13.643 14.366 -7.765 1.00 65.69 124 GLU A O 1
ATOM 913 N N . GLY A 1 125 ? 13.726 12.228 -8.453 1.00 63.34 125 GLY A N 1
ATOM 914 C CA . GLY A 1 125 ? 14.363 11.699 -7.244 1.00 63.34 125 GLY A CA 1
ATOM 915 C C . GLY A 1 125 ? 13.404 11.347 -6.102 1.00 63.34 125 GLY A C 1
ATOM 916 O O . GLY A 1 125 ? 13.859 10.842 -5.077 1.00 63.34 125 GLY A O 1
ATOM 917 N N . GLU A 1 126 ? 12.096 11.564 -6.257 1.00 77.25 126 GLU A N 1
ATOM 918 C CA . GLU A 1 126 ? 11.088 11.096 -5.305 1.00 77.25 126 GLU A CA 1
ATOM 919 C C . GLU A 1 126 ? 10.472 9.758 -5.743 1.00 77.25 126 GLU A C 1
ATOM 921 O O . GLU A 1 126 ? 10.350 9.441 -6.929 1.00 77.25 126 GLU A O 1
ATOM 926 N N . HIS A 1 127 ? 10.041 8.956 -4.768 1.00 82.25 127 HIS A N 1
ATOM 927 C CA . HIS A 1 127 ? 9.328 7.709 -5.031 1.00 82.25 127 HIS A CA 1
ATOM 928 C C . HIS A 1 127 ? 7.822 7.933 -4.895 1.00 82.25 127 HIS A C 1
ATOM 930 O O . HIS A 1 127 ? 7.333 8.344 -3.841 1.00 82.25 127 HIS A O 1
ATOM 936 N N . ALA A 1 128 ? 7.062 7.593 -5.938 1.00 87.94 128 ALA A N 1
ATOM 937 C CA . ALA A 1 128 ? 5.603 7.554 -5.866 1.00 87.94 128 ALA A CA 1
ATOM 938 C C . ALA A 1 128 ? 5.130 6.434 -4.928 1.00 87.94 128 ALA A C 1
ATOM 940 O O . ALA A 1 128 ? 4.036 6.506 -4.357 1.00 87.94 128 ALA A O 1
ATOM 941 N N . SER A 1 129 ? 5.956 5.399 -4.755 1.00 94.75 129 SER A N 1
ATOM 942 C CA . SER A 1 129 ? 5.719 4.364 -3.766 1.00 94.75 129 SER A CA 1
ATOM 943 C C . SER A 1 129 ? 7.002 3.825 -3.143 1.00 94.75 129 SER A C 1
ATOM 945 O O . SER A 1 129 ? 7.990 3.632 -3.843 1.00 94.75 129 SER A O 1
ATOM 947 N N . ASN A 1 130 ? 6.963 3.567 -1.836 1.00 97.25 130 ASN A N 1
ATOM 948 C CA . ASN A 1 130 ? 8.052 2.965 -1.073 1.00 97.25 130 ASN A CA 1
ATOM 949 C C . ASN A 1 130 ? 7.490 1.843 -0.195 1.00 97.25 130 ASN A C 1
ATOM 951 O O . ASN A 1 130 ? 6.573 2.077 0.591 1.00 97.25 130 ASN A O 1
ATOM 955 N N . LEU A 1 131 ? 8.007 0.630 -0.358 1.00 98.19 131 LEU A N 1
ATOM 956 C CA . LEU A 1 131 ? 7.550 -0.557 0.352 1.00 98.19 131 LEU A CA 1
ATOM 957 C C . LEU A 1 131 ? 8.731 -1.213 1.064 1.00 98.19 131 LEU A C 1
ATOM 959 O O . LEU A 1 131 ? 9.743 -1.488 0.428 1.00 98.19 131 LEU A O 1
ATOM 963 N N . SER A 1 132 ? 8.588 -1.511 2.352 1.00 97.62 132 SER A N 1
ATOM 964 C CA . SER A 1 132 ? 9.610 -2.204 3.135 1.00 97.62 132 SER A CA 1
ATOM 965 C C . SER A 1 132 ? 8.985 -3.168 4.142 1.00 97.62 132 SER A C 1
ATOM 967 O O . SER A 1 132 ? 8.118 -2.770 4.923 1.00 97.62 132 SER A O 1
ATOM 969 N N . CYS A 1 133 ? 9.443 -4.421 4.153 1.00 97.06 133 CYS A N 1
ATOM 970 C CA . CYS A 1 133 ? 9.038 -5.437 5.131 1.00 97.06 133 CYS A CA 1
ATOM 971 C C . CYS A 1 133 ? 10.087 -6.547 5.290 1.00 97.06 133 CYS A C 1
ATOM 973 O O . CYS A 1 133 ? 10.959 -6.714 4.439 1.00 97.06 133 CYS A O 1
ATOM 975 N N . GLY A 1 134 ? 9.976 -7.350 6.355 1.00 94.25 134 GLY A N 1
ATOM 976 C CA . GLY A 1 134 ? 10.801 -8.552 6.529 1.00 94.25 134 GLY A CA 1
ATOM 977 C C . GLY A 1 134 ? 10.406 -9.736 5.634 1.00 94.25 134 GLY A C 1
ATOM 978 O O . GLY A 1 134 ? 11.268 -10.519 5.235 1.00 94.25 134 GLY A O 1
ATOM 979 N N . GLY A 1 135 ? 9.121 -9.853 5.283 1.00 95.56 135 GLY A N 1
ATOM 980 C CA . GLY A 1 135 ? 8.578 -10.959 4.493 1.00 95.56 135 GLY A CA 1
ATOM 981 C C . GLY A 1 135 ? 8.581 -10.712 2.984 1.00 95.56 135 GLY A C 1
ATOM 982 O O . GLY A 1 135 ? 9.437 -10.019 2.439 1.00 95.56 135 GLY A O 1
ATOM 983 N N . GLN A 1 136 ? 7.625 -11.327 2.292 1.00 97.44 136 GLN A N 1
ATOM 984 C CA . GLN A 1 136 ? 7.526 -11.324 0.832 1.00 97.44 136 GLN A CA 1
ATOM 985 C C . GLN A 1 136 ? 6.804 -10.079 0.316 1.00 97.44 136 GLN A C 1
ATOM 987 O O . GLN A 1 136 ? 5.840 -9.620 0.927 1.00 97.44 136 GLN A O 1
ATOM 992 N N . ILE A 1 137 ? 7.169 -9.600 -0.875 1.00 98.25 137 ILE A N 1
ATOM 993 C CA . ILE A 1 137 ? 6.421 -8.535 -1.557 1.00 98.25 137 ILE A CA 1
ATOM 994 C C . ILE A 1 137 ? 5.886 -9.046 -2.897 1.00 98.25 137 ILE A C 1
ATOM 996 O O . ILE A 1 137 ? 6.623 -9.490 -3.779 1.00 98.25 137 ILE A O 1
ATOM 1000 N N . GLN A 1 138 ? 4.571 -8.950 -3.068 1.00 97.62 138 GLN A N 1
ATOM 1001 C CA . GLN A 1 138 ? 3.869 -9.231 -4.314 1.00 97.62 138 GLN A CA 1
ATOM 1002 C C . GLN A 1 138 ? 3.363 -7.926 -4.921 1.00 97.62 138 GLN A C 1
ATOM 1004 O O . GLN A 1 138 ? 2.455 -7.276 -4.397 1.00 97.62 138 GLN A O 1
ATOM 1009 N N . LEU A 1 139 ? 3.947 -7.560 -6.057 1.00 96.25 139 LEU A N 1
ATOM 1010 C CA . LEU A 1 139 ? 3.622 -6.365 -6.815 1.00 96.25 139 LEU A CA 1
ATOM 1011 C C . LEU A 1 139 ? 2.903 -6.747 -8.098 1.00 96.25 139 LEU A C 1
ATOM 1013 O O . LEU A 1 139 ? 3.277 -7.657 -8.840 1.00 96.25 139 LEU A O 1
ATOM 1017 N N . SER A 1 140 ? 1.848 -6.002 -8.380 1.00 95.50 140 SER A N 1
ATOM 1018 C CA . SER A 1 140 ? 1.135 -6.110 -9.643 1.00 95.50 140 SER A CA 1
ATOM 1019 C C . SER A 1 140 ? 0.827 -4.721 -10.157 1.00 95.50 140 SER A C 1
ATOM 1021 O O . SER A 1 140 ? 0.363 -3.873 -9.398 1.00 95.50 140 SER A O 1
ATOM 1023 N N . VAL A 1 141 ? 1.070 -4.489 -11.435 1.00 95.06 141 VAL A N 1
ATOM 1024 C CA . VAL A 1 141 ? 0.923 -3.173 -12.054 1.00 95.06 141 VAL A CA 1
ATOM 1025 C C . VAL A 1 141 ? -0.003 -3.307 -13.256 1.00 95.06 141 VAL A C 1
ATOM 1027 O O . VAL A 1 141 ? 0.139 -4.242 -14.047 1.00 95.06 141 VAL A O 1
ATOM 1030 N N . GLU A 1 142 ? -0.975 -2.404 -13.382 1.00 94.12 142 GLU A N 1
ATOM 1031 C CA . GLU A 1 142 ? -1.852 -2.345 -14.551 1.00 94.12 142 GLU A CA 1
ATOM 1032 C C . GLU A 1 142 ? -0.993 -2.227 -15.830 1.00 94.12 142 GLU A C 1
ATOM 1034 O O . GLU A 1 142 ? -0.123 -1.356 -15.895 1.00 94.12 142 GLU A O 1
ATOM 1039 N N . PRO A 1 143 ? -1.219 -3.054 -16.871 1.00 92.69 143 PRO A N 1
ATOM 1040 C CA . PRO A 1 143 ? -0.349 -3.123 -18.045 1.00 92.69 143 PRO A CA 1
ATOM 1041 C C . PRO A 1 143 ? -0.118 -1.795 -18.773 1.00 92.69 143 PRO A C 1
ATOM 1043 O O . PRO A 1 143 ? 0.905 -1.638 -19.428 1.00 92.69 143 PRO A O 1
ATOM 1046 N N . SER A 1 144 ? -1.039 -0.832 -18.671 1.00 90.50 144 SER A N 1
ATOM 1047 C CA . SER A 1 144 ? -0.877 0.494 -19.283 1.00 90.50 144 SER A CA 1
ATOM 1048 C C . SER A 1 144 ? 0.036 1.450 -18.507 1.00 90.50 144 SER A C 1
ATOM 1050 O O . SER A 1 144 ? 0.343 2.526 -19.017 1.00 90.50 144 SER A O 1
ATOM 1052 N N . VAL A 1 145 ? 0.405 1.122 -17.267 1.00 91.12 145 VAL A N 1
ATOM 1053 C CA . VAL A 1 145 ? 1.214 1.989 -16.403 1.00 91.12 145 VAL A CA 1
ATOM 1054 C C . VAL A 1 145 ? 2.693 1.818 -16.741 1.00 91.12 145 VAL A C 1
ATOM 1056 O O . VAL A 1 145 ? 3.213 0.705 -16.768 1.00 91.12 145 VAL A O 1
ATOM 1059 N N . VAL A 1 146 ? 3.358 2.948 -16.972 1.00 92.62 146 VAL A N 1
ATOM 1060 C CA . VAL A 1 146 ? 4.816 3.055 -17.095 1.00 92.62 146 VAL A CA 1
ATOM 1061 C C . VAL A 1 146 ? 5.357 3.496 -15.739 1.00 92.62 146 VAL A C 1
ATOM 1063 O O . VAL A 1 146 ? 4.844 4.460 -15.167 1.00 92.62 146 VAL A O 1
ATOM 1066 N N . ALA A 1 147 ? 6.357 2.789 -15.219 1.00 93.00 147 ALA A N 1
ATOM 1067 C CA . ALA A 1 147 ? 6.946 3.072 -13.913 1.00 93.00 147 ALA A CA 1
ATOM 1068 C C . ALA A 1 147 ? 8.411 2.636 -13.868 1.00 93.00 147 ALA A C 1
ATOM 1070 O O . ALA A 1 147 ? 8.762 1.602 -14.434 1.00 93.00 147 ALA A O 1
ATOM 1071 N N . GLN A 1 148 ? 9.245 3.387 -13.159 1.00 95.12 148 GLN A N 1
ATOM 1072 C CA . GLN A 1 148 ? 10.581 2.938 -12.793 1.00 95.12 148 GLN A CA 1
ATOM 1073 C C . GLN A 1 148 ? 10.467 2.007 -11.585 1.00 95.12 148 GLN A C 1
ATOM 1075 O O . GLN A 1 148 ? 9.742 2.307 -10.637 1.00 95.12 148 GLN A O 1
ATOM 1080 N N . LEU A 1 149 ? 11.173 0.885 -11.612 1.00 96.38 149 LEU A N 1
ATOM 1081 C CA . LEU A 1 149 ? 11.274 -0.042 -10.495 1.00 96.38 149 LEU A CA 1
ATOM 1082 C C . LEU A 1 149 ? 12.685 -0.019 -9.916 1.00 96.38 149 LEU A C 1
ATOM 1084 O O . LEU A 1 149 ? 13.666 -0.010 -10.662 1.00 96.38 149 LEU A O 1
ATOM 1088 N N . GLU A 1 150 ? 12.749 -0.066 -8.592 1.00 96.62 150 GLU A N 1
ATOM 1089 C CA . GLU A 1 150 ? 13.949 -0.325 -7.801 1.00 96.62 150 GLU A CA 1
ATOM 1090 C C . GLU A 1 150 ? 13.575 -1.366 -6.739 1.00 96.62 150 GLU A C 1
ATOM 1092 O O . GLU A 1 150 ? 12.742 -1.109 -5.866 1.00 96.62 150 GLU A O 1
ATOM 1097 N N . LEU A 1 151 ? 14.097 -2.583 -6.885 1.00 97.44 151 LEU A N 1
ATOM 1098 C CA . LEU A 1 151 ? 13.648 -3.764 -6.150 1.00 97.44 151 LEU A CA 1
ATOM 1099 C C . LEU A 1 151 ? 14.833 -4.426 -5.459 1.00 97.44 151 LEU A C 1
ATOM 1101 O O . LEU A 1 151 ? 15.780 -4.818 -6.136 1.00 97.44 151 LEU A O 1
ATOM 1105 N N . HIS A 1 152 ? 14.755 -4.597 -4.143 1.00 96.75 152 HIS A N 1
ATOM 1106 C CA . HIS A 1 152 ? 15.812 -5.184 -3.322 1.00 96.75 152 HIS A CA 1
ATOM 1107 C C . HIS A 1 152 ? 15.266 -6.371 -2.514 1.00 96.75 152 HIS A C 1
ATOM 1109 O O . HIS A 1 152 ? 14.337 -6.198 -1.721 1.00 96.75 152 HIS A O 1
ATOM 1115 N N . ALA A 1 153 ? 15.798 -7.575 -2.726 1.00 95.94 153 ALA A N 1
ATOM 1116 C CA . ALA A 1 153 ? 15.301 -8.805 -2.097 1.00 95.94 153 ALA A CA 1
ATOM 1117 C C . ALA A 1 153 ? 16.302 -9.958 -2.206 1.00 95.94 153 ALA A C 1
ATOM 1119 O O . ALA A 1 153 ? 17.241 -9.875 -2.985 1.00 95.94 153 ALA A O 1
ATOM 1120 N N . GLU A 1 154 ? 16.061 -11.075 -1.517 1.00 94.62 154 GLU A N 1
ATOM 1121 C CA . GLU A 1 154 ? 16.858 -12.301 -1.710 1.00 94.62 154 GLU A CA 1
ATOM 1122 C C . GLU A 1 154 ? 16.679 -12.895 -3.120 1.00 94.62 154 GLU A C 1
ATOM 1124 O O . GLU A 1 154 ? 17.602 -13.431 -3.730 1.00 94.62 154 GLU A O 1
ATOM 1129 N N . GLU A 1 155 ? 15.468 -12.781 -3.668 1.00 94.25 155 GLU A N 1
ATOM 1130 C CA . GLU A 1 155 ? 15.126 -13.235 -5.014 1.00 94.25 155 GLU A CA 1
ATOM 1131 C C . GLU A 1 155 ? 14.118 -12.271 -5.640 1.00 94.25 155 GLU A C 1
ATOM 1133 O O . GLU A 1 155 ? 13.179 -11.817 -4.977 1.00 94.25 155 GLU A O 1
ATOM 1138 N N . ILE A 1 156 ? 14.291 -11.979 -6.930 1.00 96.31 156 ILE A N 1
ATOM 1139 C CA . ILE A 1 156 ? 13.414 -11.082 -7.683 1.00 96.31 156 ILE A CA 1
ATOM 1140 C C . ILE A 1 156 ? 12.888 -11.813 -8.917 1.00 96.31 156 ILE A C 1
ATOM 1142 O O . ILE A 1 156 ? 13.648 -12.181 -9.810 1.00 96.31 156 ILE A O 1
ATOM 1146 N N . ALA A 1 157 ? 11.569 -11.985 -8.980 1.00 96.06 157 ALA A N 1
ATOM 1147 C CA . ALA A 1 157 ? 10.869 -12.572 -10.116 1.00 96.06 157 ALA A CA 1
ATOM 1148 C C . ALA A 1 157 ? 10.038 -11.506 -10.841 1.00 96.06 157 ALA A C 1
ATOM 1150 O O . ALA A 1 157 ? 9.178 -10.866 -10.240 1.00 96.06 157 ALA A O 1
ATOM 1151 N N . THR A 1 158 ? 10.254 -11.329 -12.144 1.00 94.31 158 THR A N 1
ATOM 1152 C CA . THR A 1 158 ? 9.562 -10.318 -12.970 1.00 94.31 158 THR A CA 1
ATOM 1153 C C . THR A 1 158 ? 8.775 -10.936 -14.132 1.00 94.31 158 THR A C 1
ATOM 1155 O O . THR A 1 158 ? 8.557 -10.307 -15.171 1.00 94.31 158 THR A O 1
ATOM 1158 N N . ASP A 1 159 ? 8.331 -12.185 -13.971 1.00 86.44 159 ASP A N 1
ATOM 1159 C CA . ASP A 1 159 ? 7.681 -12.967 -15.023 1.00 86.44 159 ASP A CA 1
ATOM 1160 C C . ASP A 1 159 ? 6.478 -12.246 -15.655 1.00 86.44 159 ASP A C 1
ATOM 1162 O O . ASP A 1 159 ? 5.508 -11.864 -14.994 1.00 86.44 159 ASP A O 1
ATOM 1166 N N . GLY A 1 160 ? 6.514 -12.107 -16.982 1.00 83.75 160 GLY A N 1
ATOM 1167 C CA . GLY A 1 160 ? 5.445 -11.469 -17.753 1.00 83.75 160 GLY A CA 1
ATOM 1168 C C . GLY A 1 160 ? 5.459 -9.938 -17.724 1.00 83.75 160 GLY A C 1
ATOM 1169 O O . GLY A 1 160 ? 4.539 -9.327 -18.267 1.00 83.75 160 GLY A O 1
ATOM 1170 N N . CYS A 1 161 ? 6.482 -9.314 -17.137 1.00 92.56 161 CYS A N 1
ATOM 1171 C CA . CYS A 1 161 ? 6.715 -7.878 -17.252 1.00 92.56 161 CYS A CA 1
ATOM 1172 C C . CYS A 1 161 ? 7.499 -7.544 -18.529 1.00 92.56 161 CYS A C 1
ATOM 1174 O O . CYS A 1 161 ? 8.347 -8.311 -18.983 1.00 92.56 161 CYS A O 1
ATOM 1176 N N . ALA A 1 162 ? 7.215 -6.380 -19.106 1.00 92.94 162 ALA A N 1
ATOM 1177 C CA . ALA A 1 162 ? 7.955 -5.812 -20.220 1.00 92.94 162 ALA A CA 1
ATOM 1178 C C . ALA A 1 162 ? 8.753 -4.618 -19.706 1.00 92.94 162 ALA A C 1
ATOM 1180 O O . ALA A 1 162 ? 8.197 -3.756 -19.028 1.00 92.94 162 ALA A O 1
ATOM 1181 N N . PHE A 1 163 ? 10.033 -4.555 -20.057 1.00 94.06 163 PHE A N 1
ATOM 1182 C CA . PHE A 1 163 ? 10.928 -3.474 -19.662 1.00 94.06 163 PHE A CA 1
ATOM 1183 C C . PHE A 1 163 ? 11.571 -2.840 -20.893 1.00 94.06 163 PHE A C 1
ATOM 1185 O O . PHE A 1 163 ? 11.848 -3.539 -21.870 1.00 94.06 163 PHE A O 1
ATOM 1192 N N . THR A 1 164 ? 11.811 -1.529 -20.854 1.00 92.44 164 THR A N 1
ATOM 1193 C CA . THR A 1 164 ? 12.677 -0.866 -21.845 1.00 92.44 164 THR A CA 1
ATOM 1194 C C . THR A 1 164 ? 14.149 -1.006 -21.476 1.00 92.44 164 THR A C 1
ATOM 1196 O O . THR A 1 164 ? 14.977 -1.257 -22.345 1.00 92.44 164 THR A O 1
ATOM 1199 N N . GLU A 1 165 ? 14.452 -0.892 -20.186 1.00 89.50 165 GLU A N 1
ATOM 1200 C CA . GLU A 1 165 ? 15.782 -1.011 -19.591 1.00 89.50 165 GLU A CA 1
ATOM 1201 C C . GLU A 1 165 ? 15.602 -1.844 -18.321 1.00 89.50 165 GLU A C 1
ATOM 1203 O O . GLU A 1 165 ? 14.736 -1.517 -17.511 1.00 89.50 165 GLU A O 1
ATOM 1208 N N . P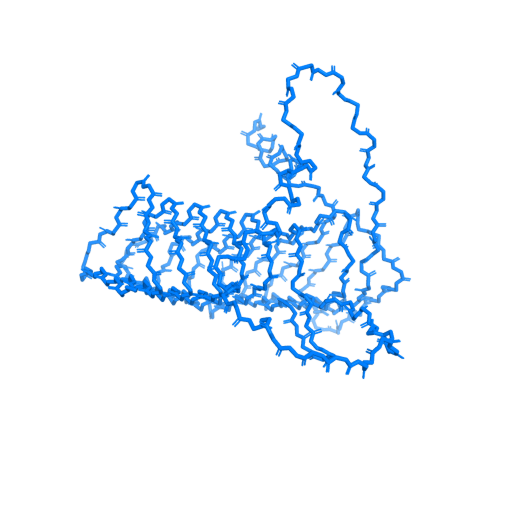HE A 1 166 ? 16.317 -2.962 -18.195 1.00 93.94 166 PHE A N 1
ATOM 1209 C CA . PHE A 1 166 ? 16.243 -3.845 -17.031 1.00 93.94 166 PHE A CA 1
ATOM 1210 C C . PHE A 1 166 ? 17.626 -4.394 -16.718 1.00 93.94 166 PHE A C 1
ATOM 1212 O O . PHE A 1 166 ? 18.260 -5.014 -17.575 1.00 93.94 166 PHE A O 1
ATOM 1219 N N . GLU A 1 167 ? 18.051 -4.188 -15.482 1.00 94.56 167 GLU A N 1
ATOM 1220 C CA . GLU A 1 167 ? 19.308 -4.669 -14.932 1.00 94.56 167 GLU A CA 1
ATOM 1221 C C . GLU A 1 167 ? 19.008 -5.434 -13.641 1.00 94.56 167 GLU A C 1
ATOM 1223 O O . GLU A 1 167 ? 18.176 -5.016 -12.833 1.00 94.56 167 GLU A O 1
ATOM 1228 N N . LEU A 1 168 ? 19.660 -6.584 -13.476 1.00 93.31 168 LEU A N 1
ATOM 1229 C CA . LEU A 1 168 ? 19.559 -7.429 -12.292 1.00 93.31 168 LEU A CA 1
ATOM 1230 C C . LEU A 1 168 ? 20.973 -7.768 -11.832 1.00 93.31 168 LEU A C 1
ATOM 1232 O O . LEU A 1 168 ? 21.672 -8.540 -12.493 1.00 93.31 168 LEU A O 1
ATOM 1236 N N . ASP A 1 169 ? 21.347 -7.219 -10.686 1.00 91.25 169 ASP A N 1
ATOM 1237 C CA . ASP A 1 169 ? 22.625 -7.452 -10.035 1.00 91.25 169 ASP A CA 1
ATOM 1238 C C . ASP A 1 169 ? 22.436 -8.416 -8.864 1.00 91.25 169 ASP A C 1
ATOM 1240 O O . ASP A 1 169 ? 21.701 -8.138 -7.915 1.00 91.25 169 ASP A O 1
ATOM 1244 N N . GLN A 1 170 ? 23.123 -9.556 -8.921 1.00 86.62 170 GLN A N 1
ATOM 1245 C CA . GLN A 1 170 ? 23.211 -10.490 -7.802 1.00 86.62 170 GLN A CA 1
ATOM 1246 C C . GLN A 1 170 ? 24.470 -10.170 -6.991 1.00 86.62 170 GLN A C 1
ATOM 1248 O O . GLN A 1 170 ? 25.586 -10.270 -7.506 1.00 86.62 170 GLN A O 1
ATOM 1253 N N . LEU A 1 171 ? 24.295 -9.795 -5.727 1.00 84.25 171 LEU A N 1
ATOM 1254 C CA . LEU A 1 171 ? 25.389 -9.575 -4.785 1.00 84.25 171 LEU A CA 1
ATOM 1255 C C . LEU A 1 171 ? 25.870 -10.908 -4.192 1.00 84.25 171 LEU A C 1
ATOM 1257 O O . LEU A 1 171 ? 25.145 -11.903 -4.186 1.00 84.25 171 LEU A O 1
ATOM 1261 N N . GLU A 1 172 ? 27.110 -10.920 -3.695 1.00 67.62 172 GLU A N 1
ATOM 1262 C CA . GLU A 1 172 ? 27.810 -12.129 -3.223 1.00 67.62 172 GLU A CA 1
ATOM 1263 C C . GLU A 1 172 ? 27.123 -12.830 -2.025 1.00 67.62 172 GLU A C 1
ATOM 1265 O O . GLU A 1 172 ? 27.360 -14.019 -1.819 1.00 67.62 172 GLU A O 1
ATOM 1270 N N . ASP A 1 173 ? 26.237 -12.133 -1.297 1.00 63.28 173 ASP A N 1
ATOM 1271 C CA . ASP A 1 173 ? 25.556 -12.589 -0.070 1.00 63.28 173 ASP A CA 1
ATOM 1272 C C . ASP A 1 173 ? 24.040 -12.862 -0.270 1.00 63.28 173 ASP A C 1
ATOM 1274 O O . ASP A 1 173 ? 23.213 -12.405 0.515 1.00 63.28 173 ASP A O 1
ATOM 1278 N N . ASP A 1 174 ? 23.656 -13.584 -1.330 1.00 74.31 174 ASP A N 1
ATOM 1279 C CA . ASP A 1 174 ? 22.263 -14.011 -1.615 1.00 74.31 174 ASP A CA 1
ATOM 1280 C C . ASP A 1 174 ? 21.233 -12.867 -1.734 1.00 74.31 174 ASP A C 1
ATOM 1282 O O . ASP A 1 174 ? 20.035 -13.070 -1.558 1.00 74.31 174 ASP A O 1
ATOM 1286 N N . TYR A 1 175 ? 21.687 -11.663 -2.081 1.00 87.31 175 TYR A N 1
ATOM 1287 C CA . TYR A 1 175 ? 20.843 -10.476 -2.197 1.00 87.31 175 TYR A CA 1
ATOM 1288 C C . TYR A 1 175 ? 20.864 -9.926 -3.624 1.00 87.31 175 TYR A C 1
ATOM 1290 O O . TYR A 1 175 ? 21.925 -9.782 -4.229 1.00 87.31 175 TYR A O 1
ATOM 1298 N N . ALA A 1 176 ? 19.696 -9.616 -4.170 1.00 92.88 176 ALA A N 1
ATOM 1299 C CA . ALA A 1 176 ? 19.501 -9.146 -5.529 1.00 92.88 176 ALA A CA 1
ATOM 1300 C C . ALA A 1 176 ? 18.982 -7.706 -5.543 1.00 92.88 176 ALA A C 1
ATOM 1302 O O . ALA A 1 176 ? 18.102 -7.328 -4.765 1.00 92.88 176 ALA A O 1
ATOM 1303 N N . ILE A 1 177 ? 19.514 -6.917 -6.472 1.00 95.50 177 ILE A N 1
ATOM 1304 C CA . ILE A 1 177 ? 19.044 -5.573 -6.794 1.00 95.50 177 ILE A CA 1
ATOM 1305 C C . ILE A 1 177 ? 18.594 -5.593 -8.249 1.00 95.50 177 ILE A C 1
ATOM 1307 O O . ILE A 1 177 ? 19.383 -5.895 -9.141 1.00 95.50 177 ILE A O 1
ATOM 1311 N N . ALA A 1 178 ? 17.325 -5.281 -8.496 1.00 95.12 178 ALA A N 1
ATOM 1312 C CA . ALA A 1 178 ? 16.807 -5.106 -9.844 1.00 95.12 178 ALA A CA 1
ATOM 1313 C C . ALA A 1 178 ? 16.360 -3.666 -10.053 1.00 95.12 178 ALA A C 1
ATOM 1315 O O . ALA A 1 178 ? 15.588 -3.124 -9.258 1.00 95.12 178 ALA A O 1
ATOM 1316 N N . THR A 1 179 ? 16.789 -3.074 -11.160 1.00 96.19 179 THR A N 1
ATOM 1317 C CA . THR A 1 179 ? 16.309 -1.767 -11.598 1.00 96.19 179 THR A CA 1
ATOM 1318 C C . THR A 1 179 ? 15.790 -1.859 -13.020 1.00 96.19 179 THR A C 1
ATOM 1320 O O . THR A 1 179 ? 16.282 -2.635 -13.838 1.00 96.19 179 THR A O 1
ATOM 1323 N N . GLY A 1 180 ? 14.748 -1.096 -13.332 1.00 94.81 180 GLY A N 1
ATOM 1324 C CA . GLY A 1 180 ? 14.282 -1.029 -14.706 1.00 94.81 180 GLY A CA 1
ATOM 1325 C C . GLY A 1 180 ? 12.989 -0.270 -14.904 1.00 94.81 180 GLY A C 1
ATOM 1326 O O . GLY A 1 180 ? 12.187 -0.115 -13.987 1.00 94.81 180 GLY A O 1
ATOM 1327 N N . THR A 1 181 ? 12.759 0.181 -16.131 1.00 95.56 181 THR A N 1
ATOM 1328 C CA . THR A 1 181 ? 11.540 0.902 -16.497 1.00 95.56 181 THR A CA 1
ATOM 1329 C C . THR A 1 181 ? 10.519 -0.064 -17.089 1.00 95.56 181 THR A C 1
ATOM 1331 O O . THR A 1 181 ? 10.725 -0.607 -18.177 1.00 95.56 181 THR A O 1
ATOM 1334 N N . LEU A 1 182 ? 9.397 -0.266 -16.392 1.00 93.81 182 LEU A N 1
ATOM 1335 C CA . LEU A 1 182 ? 8.251 -1.004 -16.916 1.00 93.81 182 LEU A CA 1
ATOM 1336 C C . LEU A 1 182 ? 7.687 -0.293 -18.145 1.00 93.81 182 LEU A C 1
ATOM 1338 O O . LEU A 1 182 ? 7.282 0.868 -18.083 1.00 93.81 182 LEU A O 1
ATOM 1342 N N . ALA A 1 183 ? 7.604 -1.022 -19.250 1.00 92.31 183 ALA A N 1
ATOM 1343 C CA . ALA A 1 183 ? 6.964 -0.578 -20.472 1.00 92.31 183 ALA A CA 1
ATOM 1344 C C . ALA A 1 183 ? 5.459 -0.858 -20.419 1.00 92.31 183 ALA A C 1
ATOM 1346 O O . ALA A 1 183 ? 5.017 -1.900 -19.925 1.00 92.31 183 ALA A O 1
ATOM 1347 N N . ALA A 1 184 ? 4.664 0.035 -21.009 1.00 89.25 184 ALA A N 1
ATOM 1348 C CA . ALA A 1 184 ? 3.249 -0.233 -21.206 1.00 89.25 184 ALA A CA 1
ATOM 1349 C C . ALA A 1 184 ? 3.069 -1.430 -22.156 1.00 89.25 184 ALA A C 1
ATOM 1351 O O . ALA A 1 184 ? 3.596 -1.439 -23.271 1.00 89.25 184 ALA A O 1
ATOM 1352 N N . GLN A 1 185 ? 2.290 -2.425 -21.741 1.00 86.62 185 GLN A N 1
ATOM 1353 C CA . GLN A 1 185 ? 1.863 -3.516 -22.608 1.00 86.62 185 GLN A CA 1
ATOM 1354 C C . GLN A 1 185 ? 0.486 -3.196 -23.190 1.00 86.62 185 GLN A C 1
ATOM 1356 O O . GLN A 1 185 ? -0.411 -2.700 -22.501 1.00 86.62 185 GLN A O 1
ATOM 1361 N N . ALA A 1 186 ? 0.297 -3.495 -24.476 1.00 68.19 186 ALA A N 1
ATOM 1362 C CA . ALA A 1 186 ? -1.020 -3.402 -25.087 1.00 68.19 186 ALA A CA 1
ATOM 1363 C C . ALA A 1 186 ? -1.984 -4.321 -24.328 1.00 68.19 186 ALA A C 1
ATOM 1365 O O . ALA A 1 186 ? -1.712 -5.513 -24.176 1.00 68.19 186 ALA A O 1
ATOM 1366 N N . ALA A 1 187 ? -3.109 -3.769 -23.863 1.00 56.62 187 ALA A N 1
ATOM 1367 C CA . ALA A 1 187 ? -4.140 -4.568 -23.220 1.00 56.62 187 ALA A CA 1
ATOM 1368 C C . ALA A 1 187 ? -4.506 -5.738 -24.153 1.00 56.62 187 ALA A C 1
ATOM 1370 O O . ALA A 1 187 ? -4.804 -5.492 -25.331 1.00 56.62 187 ALA A O 1
ATOM 1371 N N . PRO A 1 188 ? -4.484 -6.998 -23.679 1.00 50.34 188 PRO A N 1
ATOM 1372 C CA . PRO A 1 188 ? -4.943 -8.108 -24.495 1.00 50.34 188 PRO A CA 1
ATOM 1373 C C . PRO A 1 188 ? -6.374 -7.795 -24.930 1.00 50.34 188 PRO A C 1
ATOM 1375 O O . PRO A 1 188 ? -7.221 -7.464 -24.097 1.00 50.34 188 PRO A O 1
ATOM 1378 N N . ALA A 1 189 ? -6.632 -7.829 -26.241 1.00 41.72 189 ALA A N 1
ATOM 1379 C CA . ALA A 1 189 ? -7.944 -7.526 -26.795 1.00 41.72 189 ALA A CA 1
ATOM 1380 C C . ALA A 1 189 ? -8.990 -8.388 -26.078 1.00 41.72 189 ALA A C 1
ATOM 1382 O O . ALA A 1 189 ? -9.006 -9.614 -26.214 1.00 41.72 189 ALA A O 1
ATOM 1383 N N . SER A 1 190 ? -9.831 -7.753 -25.262 1.00 41.31 190 SER A N 1
ATOM 1384 C CA . SER A 1 190 ? -10.810 -8.448 -24.440 1.00 41.31 190 SER A CA 1
ATOM 1385 C C . SER A 1 190 ? -11.867 -9.072 -25.349 1.00 41.31 190 SER A C 1
ATOM 1387 O O . SER A 1 190 ? -12.796 -8.431 -25.836 1.00 41.31 190 SER A O 1
ATOM 1389 N N . THR A 1 191 ? -11.724 -10.367 -25.612 1.00 39.94 191 THR A N 1
ATOM 1390 C CA . THR A 1 191 ? -12.738 -11.162 -26.300 1.00 39.94 191 THR A CA 1
ATOM 1391 C C . THR A 1 191 ? -13.843 -11.522 -25.313 1.00 39.94 191 THR A C 1
ATOM 1393 O O . THR A 1 191 ? -13.905 -12.617 -24.768 1.00 39.94 191 THR A O 1
ATOM 1396 N N . SER A 1 192 ? -14.759 -10.585 -25.078 1.00 35.25 192 SER A N 1
ATOM 1397 C CA . SER A 1 192 ? -16.078 -10.914 -24.535 1.00 35.25 192 SER A CA 1
ATOM 1398 C C . SER A 1 192 ? -17.116 -9.900 -24.999 1.00 35.25 192 SER A C 1
ATOM 1400 O O . SER A 1 192 ? -17.399 -8.907 -24.330 1.00 35.25 192 SER A O 1
ATOM 1402 N N . ALA A 1 193 ? -17.714 -10.185 -26.154 1.00 44.81 193 ALA A N 1
ATOM 1403 C CA . ALA A 1 193 ? -19.003 -9.633 -26.527 1.00 44.81 193 ALA A CA 1
ATOM 1404 C C . ALA A 1 193 ? -20.073 -10.247 -25.608 1.00 44.81 193 ALA A C 1
ATOM 1406 O O . ALA A 1 193 ? -20.467 -11.397 -25.778 1.00 44.81 193 ALA A O 1
ATOM 1407 N N . SER A 1 194 ? -20.523 -9.495 -24.607 1.00 36.72 194 SER A N 1
ATOM 1408 C CA . SER A 1 194 ? -21.718 -9.815 -23.824 1.00 36.72 194 SER A CA 1
ATOM 1409 C C . SER A 1 194 ? -22.319 -8.517 -23.295 1.00 36.72 194 SER A C 1
ATOM 1411 O O . SER A 1 194 ? -21.651 -7.721 -22.640 1.00 36.72 194 SER A O 1
ATOM 1413 N N . SER A 1 195 ? -23.574 -8.273 -23.663 1.00 48.09 195 SER A N 1
ATOM 1414 C CA . SER A 1 195 ? -24.271 -7.003 -23.516 1.00 48.09 195 SER A CA 1
ATOM 1415 C C . SER A 1 195 ? -24.649 -6.698 -22.068 1.00 48.09 195 SER A C 1
ATOM 1417 O O . SER A 1 195 ? -25.372 -7.461 -21.434 1.00 48.09 195 SER A O 1
ATOM 1419 N N . GLY A 1 196 ? -24.240 -5.526 -21.592 1.00 35.06 196 GLY A N 1
ATOM 1420 C CA . GLY A 1 196 ? -24.617 -4.982 -20.290 1.00 35.06 196 GLY A CA 1
ATOM 1421 C C . GLY A 1 196 ? -23.799 -3.729 -20.006 1.00 35.06 196 GLY A C 1
ATOM 1422 O O . GLY A 1 196 ? -22.840 -3.773 -19.249 1.00 35.06 196 GLY A O 1
ATOM 1423 N N . LYS A 1 197 ? -24.113 -2.640 -20.715 1.00 47.56 197 LYS A N 1
ATOM 1424 C CA . LYS A 1 197 ? -23.357 -1.380 -20.721 1.00 47.56 197 LYS A CA 1
ATOM 1425 C C . LYS A 1 197 ? -23.138 -0.832 -19.303 1.00 47.56 197 LYS A C 1
ATOM 1427 O O . LYS A 1 197 ? -24.043 -0.238 -18.728 1.00 47.56 197 LYS A O 1
ATOM 1432 N N . ILE A 1 198 ? -21.905 -0.917 -18.818 1.00 48.41 198 ILE A N 1
ATOM 1433 C CA . ILE A 1 198 ? -21.308 0.123 -17.980 1.00 48.41 198 ILE A CA 1
ATOM 1434 C C . ILE A 1 198 ? -20.110 0.615 -18.784 1.00 48.41 198 ILE A C 1
ATOM 1436 O O . ILE A 1 198 ? -19.120 -0.099 -18.927 1.00 48.41 198 ILE A O 1
ATOM 1440 N N . ASN A 1 199 ? -20.227 1.799 -19.385 1.00 40.94 199 ASN A N 1
ATOM 1441 C CA . ASN A 1 199 ? -19.103 2.446 -20.058 1.00 40.94 199 ASN A CA 1
ATOM 1442 C C . ASN A 1 199 ? -18.089 2.865 -18.983 1.00 40.94 199 ASN A C 1
ATOM 1444 O O . ASN A 1 199 ? -18.151 3.976 -18.462 1.00 40.94 199 ASN A O 1
ATOM 1448 N N . LEU A 1 200 ? -17.184 1.949 -18.625 1.00 46.78 200 LEU A N 1
ATOM 1449 C CA . LEU A 1 200 ? -16.132 2.170 -17.629 1.00 46.78 200 LEU A CA 1
ATOM 1450 C C . LEU A 1 200 ? -15.157 3.280 -18.052 1.00 46.78 200 LEU A C 1
ATOM 1452 O O . LEU A 1 200 ? -14.588 3.945 -17.193 1.00 46.78 200 LEU A O 1
ATOM 1456 N N . SER A 1 201 ? -15.010 3.523 -19.358 1.00 44.38 201 SER A N 1
ATOM 1457 C CA . SER A 1 201 ? -14.181 4.611 -19.883 1.00 44.38 201 SER A CA 1
ATOM 1458 C C . SER A 1 201 ? -14.680 5.986 -19.431 1.00 44.38 201 SER A C 1
ATOM 1460 O O . SER A 1 201 ? -13.884 6.800 -18.985 1.00 44.38 201 SER A O 1
ATOM 1462 N N . GLY A 1 202 ? -16.000 6.212 -19.419 1.00 38.16 202 GLY A N 1
ATOM 1463 C CA . GLY A 1 202 ? -16.577 7.465 -18.917 1.00 38.16 202 GLY A CA 1
ATOM 1464 C C . GLY A 1 202 ? -16.554 7.587 -17.389 1.00 38.16 202 GLY A C 1
ATOM 1465 O O . GLY A 1 202 ? -16.520 8.696 -16.861 1.00 38.16 202 GLY A O 1
ATOM 1466 N N . ALA A 1 203 ? -16.548 6.461 -16.667 1.00 44.28 203 ALA A N 1
ATOM 1467 C CA . ALA A 1 203 ? -16.472 6.443 -15.205 1.00 44.28 203 ALA A CA 1
ATOM 1468 C C . ALA A 1 203 ? -15.051 6.727 -14.685 1.00 44.28 203 ALA A C 1
ATOM 1470 O O . ALA A 1 203 ? -14.916 7.368 -13.647 1.00 44.28 203 ALA A O 1
ATOM 1471 N N . LYS A 1 204 ? -14.008 6.309 -15.419 1.00 47.25 204 LYS A N 1
ATOM 1472 C CA . LYS A 1 204 ? -12.605 6.646 -15.126 1.00 47.25 204 LYS A CA 1
ATOM 1473 C C . LYS A 1 204 ? -12.359 8.150 -15.279 1.00 47.25 204 LYS A C 1
ATOM 1475 O O . LYS A 1 204 ? -11.850 8.770 -14.352 1.00 47.25 204 LYS A O 1
ATOM 1480 N N . ASP A 1 205 ? -12.835 8.750 -16.370 1.00 42.41 205 ASP A N 1
ATOM 1481 C CA . ASP A 1 205 ? -12.704 10.198 -16.591 1.00 42.41 205 ASP A CA 1
ATOM 1482 C C . ASP A 1 205 ? -13.560 11.019 -15.614 1.00 42.41 205 ASP A C 1
ATOM 1484 O O . ASP A 1 205 ? -13.114 12.055 -15.123 1.00 42.41 205 ASP A O 1
ATOM 1488 N N . SER A 1 206 ? -14.750 10.523 -15.248 1.00 38.12 206 SER A N 1
ATOM 1489 C CA . SER A 1 206 ? -15.601 11.157 -14.226 1.00 38.12 206 SER A CA 1
ATOM 1490 C C . SER A 1 206 ? -15.014 11.055 -12.811 1.00 38.12 206 SER A C 1
ATOM 1492 O O . SER A 1 206 ? -15.246 11.942 -11.998 1.00 38.12 206 SER A O 1
ATOM 1494 N N . ALA A 1 207 ? -14.232 10.013 -12.503 1.00 45.47 207 ALA A N 1
ATOM 1495 C CA . ALA A 1 207 ? -13.515 9.892 -11.230 1.00 45.47 207 ALA A CA 1
ATOM 1496 C C . ALA A 1 207 ? -12.273 10.800 -11.170 1.00 45.47 207 ALA A C 1
ATOM 1498 O O . ALA A 1 207 ? -11.966 11.342 -10.110 1.00 45.47 207 ALA A O 1
ATOM 1499 N N . MET A 1 208 ? -11.610 11.028 -12.312 1.00 47.44 208 MET A N 1
ATOM 1500 C CA . MET A 1 208 ? -10.505 11.991 -12.444 1.00 47.44 208 MET A CA 1
ATOM 1501 C C . MET A 1 208 ? -10.976 13.452 -12.321 1.00 47.44 208 MET A C 1
ATOM 1503 O O . MET A 1 208 ? -10.177 14.326 -12.002 1.00 47.44 208 MET A O 1
ATOM 1507 N N . THR A 1 209 ? -12.268 13.734 -12.544 1.00 43.34 209 THR A N 1
ATOM 1508 C CA . THR A 1 209 ? -12.854 15.084 -12.405 1.00 43.34 209 THR A CA 1
ATOM 1509 C C . THR A 1 209 ? -13.527 15.349 -11.060 1.00 43.34 209 THR A C 1
ATOM 1511 O O . THR A 1 209 ? -13.803 16.507 -10.748 1.00 43.34 209 THR A O 1
ATOM 1514 N N . THR A 1 210 ? -13.753 14.344 -10.209 1.00 44.78 210 THR A N 1
ATOM 1515 C CA . THR A 1 210 ? -14.270 14.567 -8.846 1.00 44.78 210 THR A CA 1
ATOM 1516 C C . THR A 1 210 ? -13.164 14.975 -7.872 1.00 44.78 210 THR A C 1
ATOM 1518 O O . THR A 1 210 ? -13.046 14.432 -6.775 1.00 44.78 210 THR A O 1
ATOM 1521 N N . SER A 1 211 ? -12.366 15.974 -8.251 1.00 41.16 211 SER A N 1
ATOM 1522 C CA . SER A 1 211 ? -11.566 16.765 -7.319 1.00 41.16 211 SER A CA 1
ATOM 1523 C C . SER A 1 211 ? -12.511 17.613 -6.471 1.00 41.16 211 SER A C 1
ATOM 1525 O O . SER A 1 211 ? -12.726 18.797 -6.711 1.00 41.16 211 SER A O 1
ATOM 1527 N N . PHE A 1 212 ? -13.089 16.991 -5.444 1.00 49.88 212 PHE A N 1
ATOM 1528 C CA . PHE A 1 212 ? -13.979 17.632 -4.469 1.00 49.88 212 PHE A CA 1
ATOM 1529 C C . PHE A 1 212 ? -13.282 18.731 -3.631 1.00 49.88 212 PHE A C 1
ATOM 1531 O O . PHE A 1 212 ? -13.934 19.399 -2.833 1.00 49.88 212 PHE A O 1
ATOM 1538 N N . PHE A 1 213 ? -11.971 18.940 -3.815 1.00 47.81 213 PHE A N 1
ATOM 1539 C CA . PHE A 1 213 ? -11.179 19.993 -3.168 1.00 47.81 213 PHE A CA 1
ATOM 1540 C C . PHE A 1 213 ? -10.698 21.102 -4.118 1.00 47.81 213 PHE A C 1
ATOM 1542 O O . PHE A 1 213 ? -9.987 22.003 -3.676 1.00 47.81 213 PHE A O 1
ATOM 1549 N N . SER A 1 214 ? -11.098 21.093 -5.391 1.00 40.59 214 SER A N 1
ATOM 1550 C CA . SER A 1 214 ? -10.800 22.184 -6.326 1.00 40.59 214 SER A CA 1
ATOM 1551 C C . SER A 1 214 ? -11.840 23.301 -6.201 1.00 40.59 214 SER A C 1
ATOM 1553 O O . SER A 1 214 ? -12.662 23.504 -7.088 1.00 40.59 214 SER A O 1
ATOM 1555 N N . THR A 1 215 ? -11.838 24.036 -5.088 1.00 36.91 215 THR A N 1
ATOM 1556 C CA . THR A 1 215 ? -12.574 25.307 -5.002 1.00 36.91 215 THR A CA 1
ATOM 1557 C C . THR A 1 215 ? -11.659 26.482 -5.342 1.00 36.91 215 THR A C 1
ATOM 1559 O O . THR A 1 215 ? -10.826 26.874 -4.530 1.00 36.91 215 THR A O 1
ATOM 1562 N N . SER A 1 216 ? -11.898 27.021 -6.543 1.00 40.56 216 SER A N 1
ATOM 1563 C CA . SER A 1 216 ? -11.797 28.426 -6.974 1.00 40.56 216 SER A CA 1
ATOM 1564 C C . SER A 1 216 ? -10.466 29.172 -6.810 1.00 40.56 216 SER A C 1
ATOM 1566 O O . SER A 1 216 ? -10.203 29.781 -5.774 1.00 40.56 216 SER A O 1
ATOM 1568 N N . SER A 1 217 ? -9.749 29.294 -7.925 1.00 32.47 217 SER A N 1
ATOM 1569 C CA . SER A 1 217 ? -8.961 30.485 -8.255 1.00 32.47 217 SER A CA 1
ATOM 1570 C C . SER A 1 217 ? -9.059 30.744 -9.762 1.00 32.47 217 SER A C 1
ATOM 1572 O O . SER A 1 217 ? -8.084 30.582 -10.484 1.00 32.47 217 SER A O 1
ATOM 1574 N N . ASP A 1 218 ? -10.259 31.098 -10.226 1.00 43.34 218 ASP A N 1
ATOM 1575 C CA . ASP A 1 218 ? -10.443 31.761 -11.520 1.00 43.34 218 ASP A CA 1
ATOM 1576 C C . ASP A 1 218 ? -10.633 33.253 -11.246 1.00 43.34 218 ASP A C 1
ATOM 1578 O O . ASP A 1 218 ? -11.722 33.688 -10.868 1.00 43.34 218 ASP A O 1
ATOM 1582 N N . ALA A 1 219 ? -9.546 34.008 -11.384 1.00 38.62 219 ALA A N 1
ATOM 1583 C CA . ALA A 1 219 ? -9.557 35.381 -11.873 1.00 38.62 219 ALA A CA 1
ATOM 1584 C C . ALA A 1 219 ? -8.118 35.806 -12.207 1.00 38.62 219 ALA A C 1
ATOM 1586 O O . ALA A 1 219 ? -7.259 35.848 -11.328 1.00 38.62 219 ALA A O 1
ATOM 1587 N N . ASP A 1 220 ? -7.952 36.155 -13.481 1.00 33.78 220 ASP A N 1
ATOM 1588 C CA . ASP A 1 220 ? -6.924 37.008 -14.082 1.00 33.78 220 ASP A CA 1
ATOM 1589 C C . ASP A 1 220 ? -5.609 36.362 -14.562 1.00 33.78 220 ASP A C 1
ATOM 1591 O O . ASP A 1 220 ? -4.584 36.321 -13.889 1.00 33.78 220 ASP A O 1
ATOM 1595 N N . ASP A 1 221 ? -5.708 35.921 -15.820 1.00 34.12 221 ASP A N 1
ATOM 1596 C CA . ASP A 1 221 ? -4.946 36.418 -16.972 1.00 34.12 221 ASP A CA 1
ATOM 1597 C C . ASP A 1 221 ? -3.422 36.193 -17.065 1.00 34.12 221 ASP A C 1
ATOM 1599 O O . ASP A 1 221 ? -2.595 36.935 -16.544 1.00 34.12 221 ASP A O 1
ATOM 1603 N N . ASN A 1 222 ? -3.142 35.287 -18.007 1.00 36.09 222 ASN A N 1
ATOM 1604 C CA . ASN A 1 222 ? -2.257 35.440 -19.164 1.00 36.09 222 ASN A CA 1
ATOM 1605 C C . ASN A 1 222 ? -0.771 35.059 -19.069 1.00 36.09 222 ASN A C 1
ATOM 1607 O O . ASN A 1 222 ? -0.009 35.534 -18.239 1.00 36.09 222 ASN A O 1
ATOM 1611 N N . GLU A 1 223 ? -0.403 34.297 -20.107 1.00 34.97 223 GLU A N 1
ATOM 1612 C CA . GLU A 1 223 ? 0.930 34.155 -20.701 1.00 34.97 223 GLU A CA 1
ATOM 1613 C C . GLU A 1 223 ? 1.961 33.324 -19.921 1.00 34.97 223 GLU A C 1
ATOM 1615 O O . GLU A 1 223 ? 2.882 33.871 -19.334 1.00 34.97 223 GLU A O 1
ATOM 1620 N N . ASP A 1 224 ? 1.864 31.989 -20.018 1.00 32.97 224 ASP A N 1
ATOM 1621 C CA . ASP A 1 224 ? 2.959 31.201 -20.620 1.00 32.97 224 ASP A CA 1
ATOM 1622 C C . ASP A 1 224 ? 2.508 29.767 -20.973 1.00 32.97 224 ASP A C 1
ATOM 1624 O O . ASP A 1 224 ? 2.497 28.844 -20.156 1.00 32.97 224 ASP A O 1
ATOM 1628 N N . ALA A 1 225 ? 2.081 29.578 -22.221 1.00 41.03 225 ALA A N 1
ATOM 1629 C CA . ALA A 1 225 ? 1.910 28.264 -22.828 1.00 41.03 225 ALA A CA 1
ATOM 1630 C C . ALA A 1 225 ? 3.211 27.940 -23.571 1.00 41.03 225 ALA A C 1
ATOM 1632 O O . ALA A 1 225 ? 3.314 28.211 -24.768 1.00 41.03 225 ALA A O 1
ATOM 1633 N N . GLY A 1 226 ? 4.217 27.434 -22.853 1.00 36.19 226 GLY A N 1
ATOM 1634 C CA . GLY A 1 226 ? 5.571 27.454 -23.403 1.00 36.19 226 GLY A CA 1
ATOM 1635 C C . GLY A 1 226 ? 6.617 26.500 -22.845 1.00 36.19 226 GLY A C 1
ATOM 1636 O O . GLY A 1 226 ? 7.718 26.541 -23.369 1.00 36.19 226 GLY A O 1
ATOM 1637 N N . GLU A 1 227 ? 6.339 25.614 -21.882 1.00 32.25 227 GLU A N 1
ATOM 1638 C CA . GLU A 1 227 ? 7.325 24.595 -21.489 1.00 32.25 227 GLU A CA 1
ATOM 1639 C C . GLU A 1 227 ? 6.673 23.228 -21.279 1.00 32.25 227 GLU A C 1
ATOM 1641 O O . GLU A 1 227 ? 5.848 23.008 -20.390 1.00 32.25 227 GLU A O 1
ATOM 1646 N N . SER A 1 228 ? 7.054 22.300 -22.155 1.00 37.16 228 SER A N 1
ATOM 1647 C CA . SER A 1 228 ? 6.838 20.867 -22.035 1.00 37.16 228 SER A CA 1
ATOM 1648 C C . SER A 1 228 ? 7.342 20.394 -20.673 1.00 37.16 228 SER A C 1
ATOM 1650 O O . SER A 1 228 ? 8.530 20.126 -20.519 1.00 37.16 228 SER A O 1
ATOM 1652 N N . ARG A 1 229 ? 6.452 20.276 -19.680 1.00 41.19 229 ARG A N 1
ATOM 1653 C CA . ARG A 1 229 ? 6.743 19.492 -18.476 1.00 41.19 229 ARG A CA 1
ATOM 1654 C C . ARG A 1 229 ? 7.073 18.087 -18.963 1.00 41.19 229 ARG A C 1
ATOM 1656 O O . ARG A 1 229 ? 6.186 17.391 -19.457 1.00 41.19 229 ARG A O 1
ATOM 1663 N N . SER A 1 230 ? 8.346 17.707 -18.918 1.00 45.34 230 SER A N 1
ATOM 1664 C CA . SER A 1 230 ? 8.762 16.318 -19.054 1.00 45.34 230 SER A CA 1
ATOM 1665 C C . SER A 1 230 ? 7.872 15.509 -18.120 1.00 45.34 230 SER A C 1
ATOM 1667 O O . SER A 1 230 ? 7.863 15.739 -16.916 1.00 45.34 230 SER A O 1
ATOM 1669 N N . HIS A 1 231 ? 7.028 14.640 -18.673 1.00 52.75 231 HIS A N 1
ATOM 1670 C CA . HIS A 1 231 ? 6.264 13.716 -17.849 1.00 52.75 231 HIS A CA 1
ATOM 1671 C C . HIS A 1 231 ? 7.262 12.723 -17.260 1.00 52.75 231 HIS A C 1
ATOM 1673 O O . HIS A 1 231 ? 7.657 11.768 -17.926 1.00 52.75 231 HIS A O 1
ATOM 1679 N N . GLU A 1 232 ? 7.721 13.012 -16.047 1.00 79.38 232 GLU A N 1
ATOM 1680 C CA . GLU A 1 232 ? 8.639 12.163 -15.301 1.00 79.38 232 GLU A CA 1
ATOM 1681 C C . GLU A 1 232 ? 7.955 10.831 -14.977 1.00 79.38 232 GLU A C 1
ATOM 1683 O O . GLU A 1 232 ? 6.767 10.774 -14.633 1.00 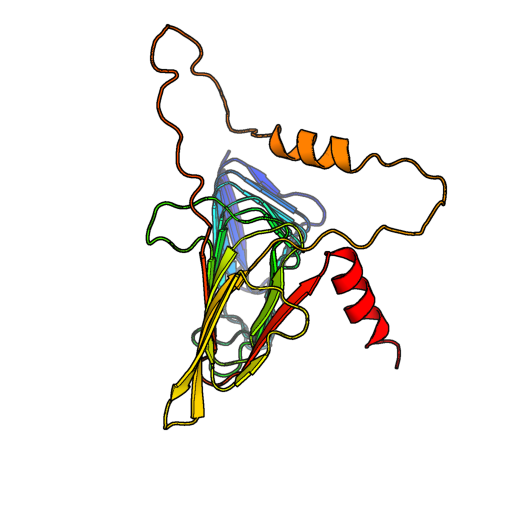79.38 232 GLU A O 1
ATOM 1688 N N . ILE A 1 233 ? 8.697 9.739 -15.172 1.00 86.38 233 ILE A N 1
ATOM 1689 C CA . ILE A 1 233 ? 8.197 8.384 -14.949 1.00 86.38 233 ILE A CA 1
ATOM 1690 C C . ILE A 1 233 ? 8.210 8.129 -13.435 1.00 86.38 233 ILE A C 1
ATOM 1692 O O . ILE A 1 233 ? 9.270 8.231 -12.823 1.00 86.38 233 ILE A O 1
ATOM 1696 N N . PRO A 1 234 ? 7.070 7.788 -12.810 1.00 92.25 234 PRO A N 1
ATOM 1697 C CA . PRO A 1 234 ? 7.008 7.577 -11.369 1.00 92.25 234 PRO A CA 1
ATOM 1698 C C . PRO A 1 234 ? 7.782 6.323 -10.944 1.00 92.25 234 PRO A C 1
ATOM 1700 O O . PRO A 1 234 ? 7.719 5.290 -11.615 1.00 92.25 234 PRO A O 1
ATOM 1703 N N . THR A 1 235 ? 8.447 6.397 -9.790 1.00 93.62 235 THR A N 1
ATOM 1704 C CA . THR A 1 235 ? 9.250 5.293 -9.243 1.00 93.62 235 THR A CA 1
ATOM 1705 C C . THR A 1 235 ? 8.499 4.507 -8.168 1.00 93.62 235 THR A C 1
ATOM 1707 O O . THR A 1 235 ? 7.901 5.092 -7.259 1.00 93.62 235 THR A O 1
ATOM 1710 N N . ILE A 1 236 ? 8.573 3.177 -8.244 1.00 96.50 236 ILE A N 1
ATOM 1711 C CA . ILE A 1 236 ? 8.207 2.237 -7.181 1.00 96.50 236 ILE A CA 1
ATOM 1712 C C . ILE A 1 236 ? 9.498 1.650 -6.613 1.00 96.50 236 ILE A C 1
ATOM 1714 O O . ILE A 1 236 ? 10.216 0.930 -7.305 1.00 96.50 236 ILE A O 1
ATOM 1718 N N . PHE A 1 237 ? 9.751 1.931 -5.340 1.00 97.38 237 PHE A N 1
ATOM 1719 C CA . PHE A 1 237 ? 10.791 1.284 -4.554 1.00 97.38 237 PHE A CA 1
ATOM 1720 C C . PHE A 1 237 ? 10.185 0.167 -3.701 1.00 97.38 237 PHE A C 1
ATOM 1722 O O . PHE A 1 237 ? 9.165 0.379 -3.036 1.00 97.38 237 PHE A O 1
ATOM 1729 N N . ALA A 1 238 ? 10.812 -1.007 -3.691 1.00 98.00 238 ALA A N 1
ATOM 1730 C CA . ALA A 1 238 ? 10.407 -2.116 -2.837 1.00 98.00 238 ALA A CA 1
ATOM 1731 C C . ALA A 1 238 ? 11.610 -2.857 -2.252 1.00 98.00 238 ALA A C 1
ATOM 1733 O O . ALA A 1 238 ? 12.523 -3.249 -2.974 1.00 98.00 238 ALA A O 1
ATOM 1734 N N . HIS A 1 239 ? 11.562 -3.103 -0.946 1.00 97.38 239 HIS A N 1
ATOM 1735 C CA . HIS A 1 239 ? 12.619 -3.745 -0.185 1.00 97.38 239 HIS A CA 1
ATOM 1736 C C . HIS A 1 239 ? 12.062 -4.862 0.710 1.00 97.38 239 HIS A C 1
ATOM 1738 O O . HIS A 1 239 ? 11.347 -4.605 1.679 1.00 97.38 239 HIS A O 1
ATOM 1744 N N . ALA A 1 240 ? 12.402 -6.108 0.390 1.00 96.00 240 ALA A N 1
ATOM 1745 C CA . ALA A 1 240 ? 12.092 -7.282 1.199 1.00 96.00 240 ALA A CA 1
ATOM 1746 C C . ALA A 1 240 ? 13.365 -7.740 1.928 1.00 96.00 240 ALA A C 1
ATOM 1748 O O . ALA A 1 240 ? 14.246 -8.329 1.307 1.00 96.00 240 ALA A O 1
ATOM 1749 N N . CYS A 1 241 ? 13.480 -7.472 3.233 1.00 92.25 241 CYS A N 1
ATOM 1750 C CA . CYS A 1 241 ? 14.737 -7.663 3.971 1.00 92.25 241 CYS A CA 1
ATOM 1751 C C . CYS A 1 241 ? 15.233 -9.119 3.980 1.00 92.25 241 CYS A C 1
ATOM 1753 O O . CYS A 1 241 ? 16.434 -9.351 3.903 1.00 92.25 241 CYS A O 1
ATOM 1755 N N . SER A 1 242 ? 14.314 -10.078 4.106 1.00 89.94 242 SER A N 1
ATOM 1756 C CA . SER A 1 242 ? 14.594 -11.526 4.131 1.00 89.94 242 SER A CA 1
ATOM 1757 C C . SER A 1 242 ? 13.613 -12.310 3.256 1.00 89.94 242 SER A C 1
ATOM 1759 O O . SER A 1 242 ? 13.303 -13.477 3.495 1.00 89.94 242 SER A O 1
ATOM 1761 N N . GLY A 1 243 ? 13.015 -11.621 2.287 1.00 92.06 243 GLY A N 1
ATOM 1762 C CA . GLY A 1 243 ? 11.967 -12.167 1.445 1.00 92.06 243 GLY A CA 1
ATOM 1763 C C . GLY A 1 243 ? 12.284 -12.029 -0.029 1.00 92.06 243 GLY A C 1
ATOM 1764 O O . GLY A 1 243 ? 13.337 -11.540 -0.430 1.00 92.06 243 GLY A O 1
ATOM 1765 N N . LYS A 1 244 ? 11.331 -12.466 -0.846 1.00 95.75 244 LYS A N 1
ATOM 1766 C CA . LYS A 1 244 ? 11.381 -12.373 -2.300 1.00 95.75 244 LYS A CA 1
ATOM 1767 C C . LYS A 1 244 ? 10.430 -11.289 -2.771 1.00 95.75 244 LYS A C 1
ATOM 1769 O O . LYS A 1 244 ? 9.380 -11.046 -2.167 1.00 95.75 244 LYS A O 1
ATOM 1774 N N . ILE A 1 245 ? 10.778 -10.683 -3.895 1.00 97.81 245 ILE A N 1
ATOM 1775 C CA . ILE A 1 245 ? 9.899 -9.779 -4.624 1.00 97.81 245 ILE A CA 1
ATOM 1776 C C . ILE A 1 245 ? 9.407 -10.495 -5.876 1.00 97.81 245 ILE A C 1
ATOM 1778 O O . ILE A 1 245 ? 10.185 -11.048 -6.648 1.00 97.81 245 ILE A O 1
ATOM 1782 N N . SER A 1 246 ? 8.098 -10.446 -6.105 1.00 97.44 246 SER A N 1
ATOM 1783 C CA . SER A 1 246 ? 7.500 -10.841 -7.380 1.00 97.44 246 SER A CA 1
ATOM 1784 C C . SER A 1 246 ? 6.760 -9.663 -7.997 1.00 97.44 246 SER A C 1
ATOM 1786 O O . SER A 1 246 ? 5.984 -8.992 -7.318 1.00 97.44 246 SER A O 1
ATOM 1788 N N . VAL A 1 247 ? 6.992 -9.411 -9.283 1.00 96.81 247 VAL A N 1
ATOM 1789 C CA . VAL A 1 247 ? 6.357 -8.335 -10.048 1.00 96.81 247 VAL A CA 1
ATOM 1790 C C . VAL A 1 247 ? 5.667 -8.920 -11.265 1.00 96.81 247 VAL A C 1
ATOM 1792 O O . VAL A 1 247 ? 6.237 -9.728 -11.993 1.00 96.81 247 VAL A O 1
ATOM 1795 N N . THR A 1 248 ? 4.425 -8.500 -11.496 1.00 95.06 248 THR A N 1
ATOM 1796 C CA . THR A 1 248 ? 3.634 -8.923 -12.656 1.00 95.06 248 THR A CA 1
ATOM 1797 C C . THR A 1 248 ? 2.878 -7.748 -13.269 1.00 95.06 248 THR A C 1
ATOM 1799 O O . THR A 1 248 ? 2.360 -6.891 -12.552 1.00 95.06 248 THR A O 1
ATOM 1802 N N . GLN A 1 249 ? 2.756 -7.716 -14.596 1.00 92.12 249 GLN A N 1
ATOM 1803 C CA . GLN A 1 249 ? 1.834 -6.805 -15.278 1.00 92.12 249 GLN A CA 1
ATOM 1804 C C . GLN A 1 249 ? 0.510 -7.524 -15.534 1.00 92.12 249 GLN A C 1
ATOM 1806 O O . GLN A 1 249 ? 0.440 -8.463 -16.324 1.00 92.12 249 GLN A O 1
ATOM 1811 N N . LEU A 1 250 ? -0.538 -7.126 -14.817 1.00 89.12 250 LEU A N 1
ATOM 1812 C CA . LEU A 1 250 ? -1.855 -7.767 -14.845 1.00 89.12 250 LEU A CA 1
ATOM 1813 C C . LEU A 1 250 ? -2.917 -6.712 -14.617 1.00 89.12 250 LEU A C 1
ATOM 1815 O O . LEU A 1 250 ? -2.740 -5.868 -13.745 1.00 89.12 250 LEU A O 1
ATOM 1819 N N . ASN A 1 251 ? -4.037 -6.787 -15.334 1.00 84.81 251 ASN A N 1
ATOM 1820 C CA . ASN A 1 251 ? -5.166 -5.937 -14.967 1.00 84.81 251 ASN A CA 1
ATOM 1821 C C . ASN A 1 251 ? -5.821 -6.426 -13.666 1.00 84.81 251 ASN A C 1
ATOM 1823 O O . ASN A 1 251 ? -5.770 -7.615 -13.321 1.00 84.81 251 ASN A O 1
ATOM 1827 N N . TRP A 1 252 ? -6.496 -5.520 -12.960 1.00 78.25 252 TRP A N 1
ATOM 1828 C CA . TRP A 1 252 ? -7.154 -5.827 -11.685 1.00 78.25 252 TRP A CA 1
ATOM 1829 C C . TRP A 1 252 ? -8.085 -7.053 -11.748 1.00 78.25 252 TRP A C 1
ATOM 1831 O O . TRP A 1 252 ? -8.109 -7.903 -10.852 1.00 78.25 252 TRP A O 1
ATOM 1841 N N . MET A 1 253 ? -8.839 -7.197 -12.842 1.00 81.00 253 MET A N 1
ATOM 1842 C CA . MET A 1 253 ? -9.767 -8.316 -13.024 1.00 81.00 253 MET A CA 1
ATOM 1843 C C . MET A 1 253 ? -9.044 -9.660 -13.158 1.00 81.00 253 MET A C 1
ATOM 1845 O O . MET A 1 253 ? -9.523 -10.673 -12.645 1.00 81.00 253 MET A O 1
ATOM 1849 N N . GLU A 1 254 ? -7.898 -9.695 -13.830 1.00 81.00 254 GLU A N 1
ATOM 1850 C CA . GLU A 1 254 ? -7.036 -10.872 -13.913 1.00 81.00 254 GLU A CA 1
ATOM 1851 C C . GLU A 1 254 ? -6.433 -11.220 -12.558 1.00 81.00 254 GLU A C 1
ATOM 1853 O O . GLU A 1 254 ? -6.449 -12.397 -12.188 1.00 81.00 254 GLU A O 1
ATOM 1858 N N . LYS A 1 255 ? -6.001 -10.221 -11.777 1.00 81.88 255 LYS A N 1
ATOM 1859 C CA . LYS A 1 255 ? -5.527 -10.433 -10.402 1.00 81.88 255 LYS A CA 1
ATOM 1860 C C . LYS A 1 255 ? -6.606 -11.086 -9.534 1.00 81.88 255 LYS A C 1
ATOM 1862 O O . LYS A 1 255 ? -6.348 -12.115 -8.903 1.00 81.88 255 LYS A O 1
ATOM 1867 N N . ILE A 1 256 ? -7.837 -10.560 -9.560 1.00 80.81 256 ILE A N 1
ATOM 1868 C CA . ILE A 1 256 ? -8.980 -11.167 -8.854 1.00 80.81 256 ILE A CA 1
ATOM 1869 C C . ILE A 1 256 ? -9.198 -12.608 -9.329 1.00 80.81 256 ILE A C 1
ATOM 1871 O O . ILE A 1 256 ? -9.302 -13.521 -8.506 1.00 80.81 256 ILE A O 1
ATOM 1875 N N . ARG A 1 257 ? -9.265 -12.839 -10.647 1.00 81.06 257 ARG A N 1
ATOM 1876 C CA . ARG A 1 257 ? -9.505 -14.182 -11.201 1.00 81.06 257 ARG A CA 1
ATOM 1877 C C . ARG A 1 257 ? -8.443 -15.178 -10.747 1.00 81.06 257 ARG A C 1
ATOM 1879 O O . ARG A 1 257 ? -8.819 -16.253 -10.286 1.00 81.06 257 ARG A O 1
ATOM 1886 N N . ARG A 1 258 ? -7.155 -14.820 -10.807 1.00 78.38 258 ARG A N 1
ATOM 1887 C CA . ARG A 1 258 ? -6.049 -15.681 -10.354 1.00 78.38 258 ARG A CA 1
ATOM 1888 C C . ARG A 1 258 ? -6.191 -16.048 -8.877 1.00 78.38 258 ARG A C 1
ATOM 1890 O O . ARG A 1 258 ? -6.101 -17.225 -8.546 1.00 78.38 258 ARG A O 1
ATOM 1897 N N . LYS A 1 259 ? -6.528 -15.081 -8.013 1.00 75.94 259 LYS A N 1
ATOM 1898 C CA . LYS A 1 259 ? -6.756 -15.310 -6.571 1.00 75.94 259 LYS A CA 1
ATOM 1899 C C . LYS A 1 259 ? -7.914 -16.276 -6.280 1.00 75.94 259 LYS A C 1
ATOM 1901 O O . LYS A 1 259 ? -7.892 -16.990 -5.280 1.00 75.94 259 LYS A O 1
ATOM 1906 N N . HIS A 1 260 ? -8.945 -16.296 -7.127 1.00 70.25 260 HIS A N 1
ATOM 1907 C CA . HIS A 1 260 ? -10.085 -17.208 -6.978 1.00 70.25 260 HIS A CA 1
ATOM 1908 C C . HIS A 1 260 ? -9.882 -18.566 -7.665 1.00 70.25 260 HIS A C 1
ATOM 1910 O O . HIS A 1 260 ? -10.441 -19.564 -7.209 1.00 70.25 260 HIS A O 1
ATOM 1916 N N . GLN A 1 261 ? -9.062 -18.633 -8.715 1.00 66.06 261 GLN A N 1
ATOM 1917 C CA . GLN A 1 261 ? -8.683 -19.889 -9.365 1.00 66.06 261 GLN A CA 1
ATOM 1918 C C . GLN A 1 261 ? -7.779 -20.739 -8.467 1.00 66.06 261 GLN A C 1
ATOM 1920 O O . GLN A 1 261 ? -8.029 -21.931 -8.323 1.00 66.06 261 GLN A O 1
ATOM 1925 N N . THR A 1 262 ? -6.805 -20.134 -7.782 1.00 55.03 262 THR A N 1
ATOM 1926 C CA . THR A 1 262 ? -5.922 -20.840 -6.834 1.00 55.03 262 THR A CA 1
ATOM 1927 C C . THR A 1 262 ? -6.631 -21.339 -5.575 1.00 55.03 262 THR A C 1
ATOM 1929 O O . THR A 1 262 ? -6.138 -22.248 -4.923 1.00 55.03 262 THR A O 1
ATOM 1932 N N . ARG A 1 263 ? -7.806 -20.792 -5.235 1.00 47.03 263 ARG A N 1
ATOM 1933 C CA . ARG A 1 263 ? -8.655 -21.274 -4.127 1.00 47.03 263 ARG A CA 1
ATOM 1934 C C . ARG A 1 263 ? -9.594 -22.425 -4.502 1.00 47.03 263 ARG A C 1
ATOM 1936 O O . ARG A 1 263 ? -10.276 -22.941 -3.623 1.00 47.03 263 ARG A O 1
ATOM 1943 N N . SER A 1 264 ? -9.681 -22.771 -5.786 1.00 41.91 264 SER A N 1
ATOM 1944 C CA . SER A 1 264 ? -10.607 -23.785 -6.313 1.00 41.91 264 SER A CA 1
ATOM 1945 C C . SER A 1 264 ? -9.908 -25.099 -6.698 1.00 41.91 264 SER A C 1
ATOM 1947 O O . SER A 1 264 ? -10.527 -25.941 -7.349 1.00 41.91 264 SER A O 1
ATOM 1949 N N . ALA A 1 265 ? -8.637 -25.254 -6.318 1.00 35.16 265 ALA A N 1
ATOM 1950 C CA . ALA A 1 265 ? -7.825 -26.463 -6.452 1.00 35.16 265 ALA A CA 1
ATOM 1951 C C . ALA A 1 265 ? -7.472 -26.993 -5.056 1.00 35.16 265 ALA A C 1
ATOM 1953 O O . ALA A 1 265 ? -7.388 -28.232 -4.918 1.00 35.16 265 ALA A O 1
#

Organism: Saprolegnia parasitica (strain CBS 223.65) (NCBI:txid695850)

Secondary structure (DSSP, 8-state):
-EEEEE-SSSEEEESS-EEEEEEEEEESEEEEEEEEEEEEEEEE---SS---EEEEEEEEEEEEEEE--SSEEEES-EEEEEEEEESS-SEEEEEEEEEEEEEEE-STT-EEEEEEEEE----TT-EEEEEEESS-EEEEE-TT--EEEEEEESEEE-TT--EEEEEEEEPTTS-EEEEEEEPPPPPP-----------HHHHHHHHHH--TT------------------PPPEEEEEESSSEEEEEE--HHHHHHHHHHTT--

Foldseek 3Di:
DEEEDEDDEDEAEAPAEDDDQEYEYYYCEYEHAEYAYQEYEAENDEDPDAYEHEYNEYHYQEYEHEEAHQEEYEYQEYAHEYAYEYENHQEYEYLEYNEAYEYDYPDQHYEYHYEYPEFDQDDPPDASYAAEDNEEYEYEYALQAKAKEWEKELAEAEPAWDFPDWDWDQDPPSMIIIITITDRDDDDPDPDDDDDDDPVVVVVVVVVPPPVVPPDDDDDDDDDPDDDPPRDHHYHYYHHPHYYYYYHYDDSVVVVVVVVVVVVD

Radius of gyration: 19.82 Å; chains: 1; bounding box: 52×64×51 Å

pLDDT: mean 83.39, std 20.94, range [32.25, 98.56]

Sequence (265 aa):
MKLHLSTNDGVIRVHNLLEGDAISLSAKQIECKKIMAKFADVKITKSPVALDSSFGAMYVAQAVVGSVATGALRVGNIHGALDIKSQDATLIQVGSVNGSLAIEDVGDNCDIDVHYDSLHQVAEGEHASNLSCGGQIQLSVEPSVVAQLELHAEEIATDGCAFTEFELDQLEDDYAIATGTLAAQAAPASTSASSGKINLSGAKDSAMTTSFFSTSSDADDNEDAGESRSHEIPTIFAHACSGKISVTQLNWMEKIRRKHQTRSA